Protein AF-A0A935PBA5-F1 (afdb_monomer_lite)

Radius of gyration: 29.81 Å; chains: 1; bounding box: 66×78×79 Å

Structure (mmCIF, N/CA/C/O backbone):
data_AF-A0A935PBA5-F1
#
_entry.id   AF-A0A935PBA5-F1
#
loop_
_atom_site.group_PDB
_atom_site.id
_atom_site.type_symbol
_atom_site.label_atom_id
_atom_site.label_alt_id
_atom_site.label_comp_id
_atom_site.label_asym_id
_atom_site.label_entity_id
_atom_site.label_seq_id
_atom_site.pdbx_PDB_ins_code
_atom_site.Cartn_x
_atom_site.Cartn_y
_atom_site.Cartn_z
_atom_site.occupancy
_atom_site.B_iso_or_equiv
_atom_site.auth_seq_id
_atom_site.auth_comp_id
_atom_site.auth_asym_id
_atom_site.auth_atom_id
_atom_site.pdbx_PDB_model_num
ATOM 1 N N . MET A 1 1 ? -45.461 -45.306 46.582 1.00 33.72 1 MET A N 1
ATOM 2 C CA . MET A 1 1 ? -45.999 -46.366 47.452 1.00 33.72 1 MET A CA 1
ATOM 3 C C . MET A 1 1 ? -46.624 -47.386 46.530 1.00 33.72 1 MET A C 1
ATOM 5 O O . MET A 1 1 ? -47.601 -47.035 45.887 1.00 33.72 1 MET A O 1
ATOM 9 N N . ASP A 1 2 ? -46.101 -48.571 46.264 1.00 37.06 2 ASP A N 1
ATOM 10 C CA . ASP A 1 2 ? -44.925 -49.365 46.662 1.00 37.06 2 ASP A CA 1
ATOM 11 C C . ASP A 1 2 ? -44.756 -50.363 45.478 1.00 37.06 2 ASP A C 1
ATOM 13 O O . ASP A 1 2 ? -45.751 -50.691 44.832 1.00 37.06 2 ASP A O 1
ATOM 17 N N . ASP A 1 3 ? -43.556 -50.617 44.937 1.00 38.69 3 ASP A N 1
ATOM 18 C CA . ASP A 1 3 ? -42.638 -51.718 45.332 1.00 38.69 3 ASP A CA 1
ATOM 19 C C . ASP A 1 3 ? -43.315 -53.106 45.146 1.00 38.69 3 ASP A C 1
ATOM 21 O O . ASP A 1 3 ? -44.429 -53.305 45.606 1.00 38.69 3 ASP A O 1
ATOM 25 N N . ARG A 1 4 ? -42.798 -54.166 44.513 1.00 39.78 4 ARG A N 1
ATOM 26 C CA . ARG A 1 4 ? -41.490 -54.616 44.005 1.00 39.78 4 ARG A CA 1
ATOM 27 C C . ARG A 1 4 ? -41.772 -55.937 43.250 1.00 39.78 4 ARG A C 1
ATOM 29 O O . ARG A 1 4 ? -42.756 -56.603 43.566 1.00 39.78 4 ARG A O 1
ATOM 36 N N . GLY A 1 5 ? -40.914 -56.386 42.328 1.00 32.69 5 GLY A N 1
ATOM 37 C CA . GLY A 1 5 ? -41.106 -57.711 41.710 1.00 32.69 5 GLY A CA 1
ATOM 38 C C . GLY A 1 5 ? -40.073 -58.143 40.671 1.00 32.69 5 GLY A C 1
ATOM 39 O O . GLY A 1 5 ? -40.419 -58.429 39.535 1.00 32.69 5 GLY A O 1
ATOM 40 N N . GLU A 1 6 ? -38.811 -58.144 41.082 1.00 38.09 6 GLU A N 1
ATOM 41 C CA . GLU A 1 6 ? -37.595 -58.658 40.433 1.00 38.09 6 GLU A CA 1
ATOM 42 C C . GLU A 1 6 ? -37.719 -60.034 39.736 1.00 38.09 6 GLU A C 1
ATOM 44 O O . GLU A 1 6 ? -38.347 -60.938 40.278 1.00 38.09 6 GLU A O 1
ATOM 49 N N . MET A 1 7 ? -36.997 -60.243 38.619 1.00 34.22 7 MET A N 1
ATOM 50 C CA . MET A 1 7 ? -36.037 -61.364 38.488 1.00 34.22 7 MET A CA 1
ATOM 51 C C . MET A 1 7 ? -35.220 -61.336 37.178 1.00 34.22 7 MET A C 1
ATOM 53 O O . MET A 1 7 ? -35.701 -61.650 36.093 1.00 34.22 7 MET A O 1
ATOM 57 N N . MET A 1 8 ? -33.939 -60.992 37.342 1.00 31.20 8 MET A N 1
ATOM 58 C CA . MET A 1 8 ? -32.732 -61.652 36.810 1.00 31.20 8 MET A CA 1
ATOM 59 C C . MET A 1 8 ? -32.812 -62.544 35.552 1.00 31.20 8 MET A C 1
ATOM 61 O O . MET A 1 8 ? -33.410 -63.618 35.571 1.00 31.20 8 MET A O 1
ATOM 65 N N . LYS A 1 9 ? -31.966 -62.212 34.560 1.00 34.72 9 LYS A N 1
ATOM 66 C CA . LYS A 1 9 ? -30.986 -63.129 33.918 1.00 34.72 9 LYS A CA 1
ATOM 67 C C . LYS A 1 9 ? -30.007 -62.314 33.055 1.00 34.72 9 LYS A C 1
ATOM 69 O O . LYS A 1 9 ? -30.384 -61.740 32.047 1.00 34.72 9 LYS A O 1
ATOM 74 N N . THR A 1 10 ? -28.821 -62.002 33.571 1.00 37.16 10 THR A N 1
ATOM 75 C CA . THR A 1 10 ? -27.555 -62.743 33.369 1.00 37.16 10 THR A CA 1
ATOM 76 C C . THR A 1 10 ? -26.954 -62.600 31.962 1.00 37.16 10 THR A C 1
ATOM 78 O O . THR A 1 10 ? -27.286 -63.341 31.048 1.00 37.16 10 THR A O 1
ATOM 81 N N . ARG A 1 11 ? -26.020 -61.641 31.873 1.00 42.88 11 ARG A N 1
ATOM 82 C CA . ARG A 1 11 ? -24.711 -61.640 31.182 1.00 42.88 11 ARG A CA 1
ATOM 83 C C . ARG A 1 11 ? -24.498 -62.615 30.015 1.00 42.88 11 ARG A C 1
ATOM 85 O O . ARG A 1 11 ? -24.365 -63.805 30.265 1.00 42.88 11 ARG A O 1
ATOM 92 N N . VAL A 1 12 ? -24.150 -62.065 28.846 1.00 35.69 12 VAL A N 1
ATOM 93 C CA . VAL A 1 12 ? -22.984 -62.514 28.058 1.00 35.69 12 VAL A CA 1
ATOM 94 C C . VAL A 1 12 ? -22.322 -61.297 27.395 1.00 35.69 12 VAL A C 1
ATOM 96 O O . VAL A 1 12 ? -22.878 -60.677 26.495 1.00 35.69 12 VAL A O 1
ATOM 99 N N . LEU A 1 13 ? -21.121 -60.962 27.870 1.00 40.03 13 LEU A N 1
ATOM 100 C CA . LEU A 1 13 ? -20.107 -60.202 27.139 1.00 40.03 13 LEU A CA 1
ATOM 101 C C . LEU A 1 13 ? -19.413 -61.185 26.189 1.00 40.03 13 LEU A C 1
ATOM 103 O O . LEU A 1 13 ? -18.797 -62.133 26.670 1.00 40.03 13 LEU A O 1
ATOM 107 N N . ILE A 1 14 ? -19.461 -60.947 24.879 1.00 43.97 14 ILE A N 1
ATOM 108 C CA . ILE A 1 14 ? -18.467 -61.471 23.934 1.00 43.97 14 ILE A CA 1
ATOM 109 C C . ILE A 1 14 ? -18.021 -60.290 23.081 1.00 43.97 14 ILE A C 1
ATOM 111 O O . ILE A 1 14 ? -18.794 -59.730 22.306 1.00 43.97 14 ILE A O 1
ATOM 115 N N . GLY A 1 15 ? -16.772 -59.884 23.291 1.00 36.03 15 GLY A N 1
ATOM 116 C CA . GLY A 1 15 ? -16.087 -58.942 22.428 1.00 36.03 15 GLY A CA 1
ATOM 117 C C . GLY A 1 15 ? -15.743 -59.589 21.090 1.00 36.03 15 GLY A C 1
ATOM 118 O O . GLY A 1 15 ? -15.343 -60.750 21.038 1.00 36.03 15 GLY A O 1
ATOM 119 N N . ILE A 1 16 ? -15.845 -58.801 20.024 1.00 41.09 16 ILE A N 1
ATOM 120 C CA . ILE A 1 16 ? -15.108 -59.025 18.784 1.00 41.09 16 ILE A CA 1
ATOM 121 C C . ILE A 1 16 ? -14.360 -57.729 18.488 1.00 41.09 16 ILE A C 1
ATOM 123 O O . ILE A 1 16 ? -14.948 -56.681 18.230 1.00 41.09 16 ILE A O 1
ATOM 127 N N . VAL A 1 17 ? -13.041 -57.826 18.610 1.00 36.00 17 VAL A N 1
ATOM 128 C CA . VAL A 1 17 ? -12.048 -56.831 18.214 1.00 36.00 17 VAL A CA 1
ATOM 129 C C . VAL A 1 17 ? -11.609 -57.146 16.784 1.00 36.00 17 VAL A C 1
ATOM 131 O O . VAL A 1 17 ? -11.371 -58.308 16.470 1.00 36.00 17 VAL A O 1
ATOM 134 N N . ALA A 1 18 ? -11.409 -56.076 16.005 1.00 37.75 18 ALA A N 1
ATOM 135 C CA . ALA A 1 18 ? -10.725 -55.994 14.707 1.00 37.75 18 ALA A CA 1
ATOM 136 C C . ALA A 1 18 ? -11.473 -56.615 13.505 1.00 37.75 18 ALA A C 1
ATOM 138 O O . ALA A 1 18 ? -12.098 -57.656 13.608 1.00 37.75 18 ALA A O 1
ATOM 139 N N . ALA A 1 19 ? -11.464 -56.044 12.303 1.00 45.72 19 ALA A N 1
ATOM 140 C CA . ALA A 1 19 ? -10.616 -55.010 11.733 1.00 45.72 19 ALA A CA 1
ATOM 141 C C . ALA A 1 19 ? -11.432 -54.233 10.687 1.00 45.72 19 ALA A C 1
ATOM 143 O O . ALA A 1 19 ? -11.951 -54.839 9.753 1.00 45.72 19 ALA A O 1
ATOM 144 N N . PHE A 1 20 ? -11.513 -52.907 10.801 1.00 36.56 20 PHE A N 1
ATOM 145 C CA . PHE A 1 20 ? -11.802 -52.076 9.634 1.00 36.56 20 PHE A CA 1
ATOM 146 C C . PHE A 1 20 ? -10.519 -51.361 9.252 1.00 36.56 20 PHE A C 1
ATOM 148 O O . PHE A 1 20 ? -9.918 -50.647 10.053 1.00 36.56 20 PHE A O 1
ATOM 155 N N . ALA A 1 21 ? -10.078 -51.700 8.044 1.00 42.34 21 ALA A N 1
ATOM 156 C CA . ALA A 1 21 ? -8.855 -51.278 7.403 1.00 42.34 21 ALA A CA 1
ATOM 157 C C . ALA A 1 21 ? -8.564 -49.798 7.652 1.00 42.34 21 ALA A C 1
ATOM 159 O O . ALA A 1 21 ? -9.435 -48.944 7.487 1.00 42.34 21 ALA A O 1
ATOM 160 N N . ALA A 1 22 ? -7.311 -49.517 8.007 1.00 43.41 22 ALA A N 1
ATOM 161 C CA . ALA A 1 22 ? -6.739 -48.192 7.899 1.00 43.41 22 ALA A CA 1
ATOM 162 C C . ALA A 1 22 ? -6.941 -47.708 6.457 1.00 43.41 22 ALA A C 1
ATOM 164 O O . ALA A 1 22 ? -6.228 -48.117 5.542 1.00 43.41 22 ALA A O 1
ATOM 165 N N . VAL A 1 23 ? -7.960 -46.875 6.256 1.00 45.88 23 VAL A N 1
ATOM 166 C CA . VAL A 1 23 ? -8.084 -46.049 5.062 1.00 45.88 23 VAL A CA 1
ATOM 167 C C . VAL A 1 23 ? -6.871 -45.120 5.121 1.00 45.88 23 VAL A C 1
ATOM 169 O O . VAL A 1 23 ? -6.759 -44.364 6.090 1.00 45.88 23 VAL A O 1
ATOM 172 N N . PRO A 1 24 ? -5.913 -45.203 4.180 1.00 45.50 24 PRO A N 1
ATOM 173 C CA . PRO A 1 24 ? -4.837 -44.228 4.148 1.00 45.50 24 PRO A CA 1
ATOM 174 C C . PRO A 1 24 ? -5.483 -42.842 4.042 1.00 45.50 24 PRO A C 1
ATOM 176 O O . PRO A 1 24 ? -6.492 -42.713 3.339 1.00 45.50 24 PRO A O 1
ATOM 179 N N . PRO A 1 25 ? -4.963 -41.812 4.735 1.00 44.41 25 PRO A N 1
ATOM 180 C CA . PRO A 1 25 ? -5.457 -40.462 4.536 1.00 44.41 25 PRO A CA 1
ATOM 181 C C . PRO A 1 25 ? -5.395 -40.197 3.038 1.00 44.41 25 PRO A C 1
ATOM 183 O O . PRO A 1 25 ? -4.331 -40.313 2.426 1.00 44.41 25 PRO A O 1
ATOM 186 N N . ALA A 1 26 ? -6.560 -39.935 2.444 1.00 40.12 26 ALA A N 1
ATOM 187 C CA . ALA A 1 26 ? -6.636 -39.432 1.094 1.00 40.12 26 ALA A CA 1
ATOM 188 C C . ALA A 1 26 ? -5.760 -38.184 1.090 1.00 40.12 26 ALA A C 1
ATOM 190 O O . ALA A 1 26 ? -6.096 -37.171 1.701 1.00 40.12 26 ALA A O 1
ATOM 191 N N . VAL A 1 27 ? -4.578 -38.313 0.491 1.00 42.69 27 VAL A N 1
ATOM 192 C CA . VAL A 1 27 ? -3.735 -37.181 0.163 1.00 42.69 27 VAL A CA 1
ATOM 193 C C . VAL A 1 27 ? -4.608 -36.370 -0.770 1.00 42.69 27 VAL A C 1
ATOM 195 O O . VAL A 1 27 ? -4.806 -36.753 -1.924 1.00 42.69 27 VAL A O 1
ATOM 198 N N . SER A 1 28 ? -5.223 -35.313 -0.238 1.00 40.84 28 SER A N 1
ATOM 199 C CA . SER A 1 28 ? -5.834 -34.287 -1.063 1.00 40.84 28 SER A CA 1
ATOM 200 C C . SER A 1 28 ? -4.799 -33.972 -2.135 1.00 40.84 28 SER A C 1
ATOM 202 O O . SER A 1 28 ? -3.657 -33.667 -1.767 1.00 40.84 28 SER A O 1
ATOM 204 N N . PRO A 1 29 ? -5.119 -34.112 -3.435 1.00 41.78 29 PRO A N 1
ATOM 205 C CA . PRO A 1 29 ? -4.195 -33.648 -4.447 1.00 41.78 29 PRO A CA 1
ATOM 206 C C . PRO A 1 29 ? -3.892 -32.202 -4.079 1.00 41.78 29 PRO A C 1
ATOM 208 O O . PRO A 1 29 ? -4.819 -31.439 -3.787 1.00 41.78 29 PRO A O 1
ATOM 211 N N . ALA A 1 30 ? -2.601 -31.873 -3.982 1.00 38.50 30 ALA A N 1
ATOM 212 C CA . ALA A 1 30 ? -2.159 -30.499 -3.839 1.00 38.50 30 ALA A CA 1
ATOM 213 C C . ALA A 1 30 ? -3.001 -29.690 -4.820 1.00 38.50 30 ALA A C 1
ATOM 215 O O . ALA A 1 30 ? -2.995 -30.004 -6.013 1.00 38.50 30 ALA A O 1
ATOM 216 N N . ALA A 1 31 ? -3.827 -28.782 -4.292 1.00 35.69 31 ALA A N 1
ATOM 217 C CA . ALA A 1 31 ? -4.722 -27.989 -5.107 1.00 35.69 31 ALA A CA 1
ATOM 218 C C . ALA A 1 31 ? -3.847 -27.358 -6.184 1.00 35.69 31 ALA A C 1
ATOM 220 O O . ALA A 1 31 ? -2.962 -26.559 -5.873 1.00 35.69 31 ALA A O 1
ATOM 221 N N . ALA A 1 32 ? -4.011 -27.822 -7.425 1.00 42.09 32 ALA A N 1
ATOM 222 C CA . ALA A 1 32 ? -3.317 -27.241 -8.549 1.00 42.09 32 ALA A CA 1
ATOM 223 C C . ALA A 1 32 ? -3.671 -25.759 -8.508 1.00 42.09 32 ALA A C 1
ATOM 225 O O . ALA A 1 32 ? -4.856 -25.412 -8.486 1.00 42.09 32 ALA A O 1
ATOM 226 N N . THR A 1 33 ? -2.649 -24.913 -8.393 1.00 45.97 33 THR A N 1
ATOM 227 C CA . THR A 1 33 ? -2.795 -23.462 -8.414 1.00 45.97 33 THR A CA 1
ATOM 228 C C . THR A 1 33 ? -3.754 -23.121 -9.553 1.00 45.97 33 THR A C 1
ATOM 230 O O . THR A 1 33 ? -3.573 -23.678 -10.645 1.00 45.97 33 THR A O 1
ATOM 233 N N . PRO A 1 34 ? -4.809 -22.318 -9.311 1.00 46.69 34 PRO A N 1
ATOM 234 C CA . PRO A 1 34 ? -5.826 -22.046 -10.319 1.00 46.69 34 PRO A CA 1
ATOM 235 C C . PRO A 1 34 ? -5.154 -21.680 -11.647 1.00 46.69 34 PRO A C 1
ATOM 237 O O . PRO A 1 34 ? -4.131 -20.988 -11.629 1.00 46.69 34 PRO A O 1
ATOM 240 N N . PRO A 1 35 ? -5.663 -22.189 -12.785 1.00 54.56 35 PRO A N 1
ATOM 241 C CA . PRO A 1 35 ? -5.004 -22.034 -14.071 1.00 54.56 35 PRO A CA 1
ATOM 242 C C . PRO A 1 35 ? -4.758 -20.552 -14.320 1.00 54.56 35 PRO A C 1
ATOM 244 O O . PRO A 1 35 ? -5.694 -19.753 -14.356 1.00 54.56 35 PRO A O 1
ATOM 247 N N . VAL A 1 36 ? -3.479 -20.198 -14.440 1.00 59.62 36 VAL A N 1
ATOM 248 C CA . VAL A 1 36 ? -3.053 -18.826 -14.689 1.00 59.62 36 VAL A CA 1
ATOM 249 C C . VAL A 1 36 ? -3.757 -18.360 -15.973 1.00 59.62 36 VAL A C 1
ATOM 251 O O . VAL A 1 36 ? -3.576 -19.021 -17.001 1.00 59.62 36 VAL A O 1
ATOM 254 N N . PRO A 1 37 ? -4.583 -17.294 -15.953 1.00 65.19 37 PRO A N 1
ATOM 255 C CA . PRO A 1 37 ? -5.324 -16.863 -17.133 1.00 65.19 37 PRO A CA 1
ATOM 256 C C . PRO A 1 37 ? -4.344 -16.580 -18.271 1.00 65.19 37 PRO A C 1
ATOM 258 O O . PRO A 1 37 ? -3.451 -15.741 -18.142 1.00 65.19 37 PRO A O 1
ATOM 261 N N . VAL A 1 38 ? -4.482 -17.340 -19.362 1.00 74.38 38 VAL A N 1
ATOM 262 C CA . VAL A 1 38 ? -3.633 -17.210 -20.547 1.00 74.38 38 VAL A CA 1
ATOM 263 C C . VAL A 1 38 ? -4.265 -16.195 -21.475 1.00 74.38 38 VAL A C 1
ATOM 265 O O . VAL A 1 38 ? -5.320 -16.451 -22.052 1.00 74.38 38 VAL A O 1
ATOM 268 N N . GLU A 1 39 ? -3.606 -15.056 -21.643 1.00 78.62 39 GLU A N 1
ATOM 269 C CA . GLU A 1 39 ? -4.126 -13.965 -22.455 1.00 78.62 39 GLU A CA 1
ATOM 270 C C . GLU A 1 39 ? -3.047 -13.353 -23.335 1.00 78.62 39 GLU A C 1
ATOM 272 O O . GLU A 1 39 ? -1.867 -13.299 -22.978 1.00 78.62 39 GLU A O 1
ATOM 277 N N . THR A 1 40 ? -3.463 -12.883 -24.511 1.00 86.81 40 THR A N 1
ATOM 278 C CA . THR A 1 40 ? -2.615 -12.059 -25.365 1.00 86.81 40 THR A CA 1
ATOM 279 C C . THR A 1 40 ? -2.633 -10.638 -24.838 1.00 86.81 40 THR A C 1
ATOM 281 O O . THR A 1 40 ? -3.652 -9.949 -24.891 1.00 86.81 40 THR A O 1
ATOM 284 N N . VAL A 1 41 ? -1.481 -10.192 -24.360 1.00 88.31 41 VAL A N 1
ATOM 285 C CA . VAL A 1 41 ? -1.303 -8.858 -23.802 1.00 88.31 41 VAL A CA 1
ATOM 286 C C . VAL A 1 41 ? -0.294 -8.065 -24.599 1.00 88.31 41 VAL A C 1
ATOM 288 O O . VAL A 1 41 ? 0.595 -8.612 -25.250 1.00 88.31 41 VAL A O 1
ATOM 291 N N . THR A 1 42 ? -0.437 -6.751 -24.542 1.00 89.75 42 THR A N 1
ATOM 292 C CA . THR A 1 42 ? 0.567 -5.806 -25.017 1.00 89.75 42 THR A CA 1
ATOM 293 C C . THR A 1 42 ? 1.123 -5.054 -23.823 1.00 89.75 42 THR A C 1
ATOM 295 O O . THR A 1 42 ? 0.364 -4.617 -22.958 1.00 89.75 42 THR A O 1
ATOM 298 N N . GLY A 1 43 ? 2.439 -4.902 -23.768 1.00 88.75 43 GLY A N 1
ATOM 299 C CA . GLY A 1 43 ? 3.095 -4.217 -22.669 1.00 88.75 43 GLY A CA 1
ATOM 300 C C . GLY A 1 43 ? 4.570 -3.962 -22.924 1.00 88.75 43 GLY A C 1
ATOM 301 O O . GLY A 1 43 ? 5.130 -4.372 -23.939 1.00 88.75 43 GLY A O 1
ATOM 302 N N . CYS A 1 44 ? 5.179 -3.247 -21.993 1.00 90.81 44 CYS A N 1
ATOM 303 C CA . CYS A 1 44 ? 6.569 -2.835 -22.054 1.00 90.81 44 CYS A CA 1
ATOM 304 C C . CYS A 1 44 ? 7.448 -3.734 -21.198 1.00 90.81 44 CYS A C 1
ATOM 306 O O . CYS A 1 44 ? 7.151 -3.929 -20.020 1.00 90.81 44 CYS A O 1
ATOM 308 N N . VAL A 1 45 ? 8.544 -4.236 -21.765 1.00 90.38 45 VAL A N 1
ATOM 309 C CA . VAL A 1 45 ? 9.557 -4.961 -20.994 1.00 90.38 45 VAL A CA 1
ATOM 310 C C . VAL A 1 45 ? 10.557 -3.953 -20.442 1.00 90.38 45 VAL A C 1
ATOM 312 O O . VAL A 1 45 ? 11.218 -3.259 -21.215 1.00 90.38 45 VAL A O 1
ATOM 315 N N . LYS A 1 46 ? 10.630 -3.848 -19.115 1.00 86.69 46 LYS A N 1
ATOM 316 C CA . LYS A 1 46 ? 11.602 -3.011 -18.402 1.00 86.69 46 LYS A CA 1
ATOM 317 C C . LYS A 1 46 ? 12.084 -3.731 -17.148 1.00 86.69 46 LYS A C 1
ATOM 319 O O . LYS A 1 46 ? 11.267 -4.294 -16.420 1.00 86.69 46 LYS A O 1
ATOM 324 N N . ASP A 1 47 ? 13.388 -3.733 -16.909 1.00 83.44 47 ASP A N 1
ATOM 325 C CA . ASP A 1 47 ? 14.046 -4.331 -15.743 1.00 83.44 47 ASP A CA 1
ATOM 326 C C . ASP A 1 47 ? 13.654 -5.804 -15.517 1.00 83.44 47 ASP A C 1
ATOM 328 O O . ASP A 1 47 ? 13.429 -6.262 -14.394 1.00 83.44 47 ASP A O 1
ATOM 332 N N . GLY A 1 48 ? 13.497 -6.565 -16.607 1.00 82.75 48 GLY A N 1
ATOM 333 C CA . GLY A 1 48 ? 13.041 -7.960 -16.551 1.00 82.75 48 GLY A CA 1
ATOM 334 C C . GLY A 1 48 ? 11.581 -8.153 -16.110 1.00 82.75 48 GLY A C 1
ATOM 335 O O . GLY A 1 48 ? 11.170 -9.264 -15.754 1.00 82.75 48 GLY A O 1
ATOM 336 N N . ARG A 1 49 ? 10.778 -7.087 -16.131 1.00 89.81 49 ARG A N 1
ATOM 337 C CA . ARG A 1 49 ? 9.352 -7.084 -15.790 1.00 89.81 49 ARG A CA 1
ATOM 338 C C . ARG A 1 49 ? 8.517 -6.657 -16.987 1.00 89.81 49 ARG A C 1
ATOM 340 O O . ARG A 1 49 ? 8.959 -5.904 -17.848 1.00 89.81 49 ARG A O 1
ATOM 347 N N . MET A 1 50 ? 7.282 -7.134 -17.016 1.00 88.94 50 MET A N 1
ATOM 348 C CA . MET A 1 50 ? 6.283 -6.785 -18.013 1.00 88.94 50 MET A CA 1
ATOM 349 C C . MET A 1 50 ? 5.311 -5.756 -17.428 1.00 88.94 50 MET A C 1
ATOM 351 O O . MET A 1 50 ? 4.600 -6.035 -16.462 1.00 88.94 50 MET A O 1
ATOM 355 N N . HIS A 1 51 ? 5.275 -4.568 -18.026 1.00 89.12 51 HIS A N 1
ATOM 356 C CA . HIS A 1 51 ? 4.327 -3.494 -17.730 1.00 89.12 51 HIS A CA 1
ATOM 357 C C . HIS A 1 51 ? 3.154 -3.585 -18.707 1.00 89.12 51 HIS A C 1
ATOM 359 O O . HIS A 1 51 ? 3.283 -3.192 -19.869 1.00 89.12 51 HIS A O 1
ATOM 365 N N . LEU A 1 52 ? 2.028 -4.142 -18.265 1.00 87.44 52 LEU A N 1
ATOM 366 C CA . LEU A 1 52 ? 0.869 -4.375 -19.125 1.00 87.44 52 LEU A CA 1
ATOM 367 C C . LEU A 1 52 ? 0.182 -3.055 -19.500 1.00 87.44 52 LEU A C 1
ATOM 369 O O . LEU A 1 52 ? 0.000 -2.175 -18.670 1.00 87.44 52 LEU A O 1
ATOM 373 N N . GLN A 1 53 ? -0.188 -2.918 -20.771 1.00 84.75 53 GLN A N 1
ATOM 374 C CA . GLN A 1 53 ? -0.863 -1.736 -21.325 1.00 84.75 53 GLN A CA 1
ATOM 375 C C . GLN A 1 53 ? -2.210 -2.099 -21.949 1.00 84.75 53 GLN A C 1
ATOM 377 O O . GLN A 1 53 ? -3.159 -1.325 -21.874 1.00 84.75 53 GLN A O 1
ATOM 382 N N . ALA A 1 54 ? -2.298 -3.279 -22.564 1.00 82.81 54 ALA A N 1
ATOM 383 C CA . ALA A 1 54 ? -3.542 -3.814 -23.090 1.00 82.81 54 ALA A CA 1
ATOM 384 C C . ALA A 1 54 ? -3.641 -5.318 -22.792 1.00 82.81 54 ALA A C 1
ATOM 386 O O . ALA A 1 54 ? -2.628 -6.014 -22.908 1.00 82.81 54 ALA A O 1
ATOM 387 N N . PRO A 1 55 ? -4.836 -5.840 -22.472 1.00 80.31 55 PRO A N 1
ATOM 388 C CA . PRO A 1 55 ? -6.110 -5.122 -22.341 1.00 80.31 55 PRO A CA 1
ATOM 389 C C . PRO A 1 55 ? -6.145 -4.147 -21.145 1.00 80.31 55 PRO A C 1
ATOM 391 O O . PRO A 1 55 ? -5.438 -4.344 -20.160 1.00 80.31 55 PRO A O 1
ATOM 394 N N . GLU A 1 56 ? -6.971 -3.094 -21.235 1.00 75.44 56 GLU A N 1
ATOM 395 C CA . GLU A 1 56 ? -6.986 -1.957 -20.287 1.00 75.44 56 GLU A CA 1
ATOM 396 C C . GLU A 1 56 ? -7.201 -2.357 -18.823 1.00 75.44 56 GLU A C 1
ATOM 398 O O . GLU A 1 56 ? -6.707 -1.681 -17.923 1.00 75.44 56 GLU A O 1
ATOM 403 N N . ARG A 1 57 ? -7.877 -3.484 -18.565 1.00 76.12 57 ARG A N 1
ATOM 404 C CA . ARG A 1 57 ? -8.046 -4.017 -17.204 1.00 76.12 57 ARG A CA 1
ATOM 405 C C . ARG A 1 57 ? -6.721 -4.256 -16.480 1.00 76.12 57 ARG A C 1
ATOM 407 O O . ARG A 1 57 ? -6.693 -4.174 -15.263 1.00 76.12 57 ARG A O 1
ATOM 414 N N . PHE A 1 58 ? -5.639 -4.510 -17.220 1.00 76.56 58 PHE A N 1
ATOM 415 C CA . PHE A 1 58 ? -4.309 -4.691 -16.649 1.00 76.56 58 PHE A CA 1
ATOM 416 C C . PHE A 1 58 ? -3.439 -3.433 -16.711 1.00 76.56 58 PHE A C 1
ATOM 418 O O . PHE A 1 58 ? -2.324 -3.444 -16.205 1.00 76.56 58 PHE A O 1
ATOM 425 N N . ALA A 1 59 ? -3.924 -2.337 -17.302 1.00 65.44 59 ALA A N 1
ATOM 426 C CA . ALA A 1 59 ? -3.142 -1.108 -17.449 1.00 65.44 59 ALA A CA 1
ATOM 427 C C . ALA A 1 59 ? -2.824 -0.428 -16.105 1.00 65.44 59 ALA A C 1
ATOM 429 O O . ALA A 1 59 ? -1.917 0.397 -16.029 1.00 65.44 59 ALA A O 1
ATOM 430 N N . ARG A 1 60 ? -3.578 -0.759 -15.048 1.00 64.75 60 ARG A N 1
ATOM 431 C CA . ARG A 1 60 ? -3.356 -0.281 -13.672 1.00 64.75 60 ARG A CA 1
ATOM 432 C C . ARG A 1 60 ? -2.657 -1.309 -12.783 1.00 64.75 60 ARG A C 1
ATOM 434 O O . ARG A 1 60 ? -2.411 -1.020 -11.616 1.00 64.75 60 ARG A O 1
ATOM 441 N N . GLU A 1 61 ? -2.366 -2.492 -13.314 1.00 70.50 61 GLU A N 1
ATOM 442 C CA . GLU A 1 61 ? -1.724 -3.554 -12.551 1.00 70.50 61 GLU A CA 1
ATOM 443 C C . GLU A 1 61 ? -0.236 -3.279 -12.373 1.00 70.50 61 GLU A C 1
ATOM 445 O O . GLU A 1 61 ? 0.428 -2.669 -13.216 1.00 70.50 61 GLU A O 1
ATOM 450 N N . ARG A 1 62 ? 0.304 -3.769 -11.257 1.00 78.56 62 ARG A N 1
ATOM 451 C CA . ARG A 1 62 ? 1.743 -3.719 -10.987 1.00 78.56 62 ARG A CA 1
ATOM 452 C C . ARG A 1 62 ? 2.531 -4.446 -12.079 1.00 78.56 62 ARG A C 1
ATOM 454 O O . ARG A 1 62 ? 2.074 -5.445 -12.634 1.00 78.56 62 ARG A O 1
ATOM 461 N N . SER A 1 63 ? 3.764 -4.005 -12.323 1.00 85.44 63 SER A N 1
ATOM 462 C CA . SER A 1 63 ? 4.665 -4.682 -13.257 1.00 85.44 63 SER A CA 1
ATOM 463 C C . SER A 1 63 ? 4.932 -6.116 -12.823 1.00 85.44 63 SER A C 1
ATOM 465 O O . SER A 1 63 ? 5.399 -6.380 -11.707 1.00 85.44 63 SER A O 1
ATOM 467 N N . LEU A 1 64 ? 4.686 -7.045 -13.735 1.00 86.19 64 LEU A N 1
ATOM 468 C CA . LEU A 1 64 ? 4.751 -8.469 -13.460 1.00 86.19 64 LEU A CA 1
ATOM 469 C C . LEU A 1 64 ? 6.152 -8.998 -13.751 1.00 86.19 64 LEU A C 1
ATOM 471 O O . LEU A 1 64 ? 6.722 -8.720 -14.803 1.00 86.19 64 LEU A O 1
ATOM 475 N N . LYS A 1 65 ? 6.722 -9.780 -12.836 1.00 89.62 65 LYS A N 1
ATOM 476 C CA . LYS A 1 65 ? 8.006 -10.448 -13.062 1.00 89.62 65 LYS A CA 1
ATOM 477 C C . LYS A 1 65 ? 7.859 -11.453 -14.200 1.00 89.62 65 LYS A C 1
ATOM 479 O O . LYS A 1 65 ? 7.005 -12.334 -14.127 1.00 89.62 65 LYS A O 1
ATOM 484 N N . ILE A 1 66 ? 8.685 -11.349 -15.235 1.00 88.00 66 ILE A N 1
ATOM 485 C CA . ILE A 1 66 ? 8.633 -12.310 -16.337 1.00 88.00 66 ILE A CA 1
ATOM 486 C C . ILE A 1 66 ? 9.284 -13.612 -15.867 1.00 88.00 66 ILE A C 1
ATOM 488 O O . ILE A 1 66 ? 10.451 -13.629 -15.479 1.00 88.00 66 ILE A O 1
ATOM 492 N N . ASN A 1 67 ? 8.523 -14.701 -15.909 1.00 88.62 67 ASN A N 1
ATOM 493 C CA . ASN A 1 67 ? 8.974 -16.045 -15.569 1.00 88.62 67 ASN A CA 1
ATOM 494 C C . ASN A 1 67 ? 8.882 -16.917 -16.831 1.00 88.62 67 ASN A C 1
ATOM 496 O O . ASN A 1 67 ? 7.797 -17.411 -17.150 1.00 88.62 67 ASN A O 1
ATOM 500 N N . PRO A 1 68 ? 9.983 -17.095 -17.582 1.00 84.19 68 PRO A N 1
ATOM 501 C CA . PRO A 1 68 ? 9.988 -17.923 -18.780 1.00 84.19 68 PRO A CA 1
ATOM 502 C C . PRO A 1 68 ? 9.743 -19.391 -18.431 1.00 84.19 68 PRO A C 1
ATOM 504 O O . PRO A 1 68 ? 10.186 -19.879 -17.391 1.00 84.19 68 PRO A O 1
ATOM 507 N N . CYS A 1 69 ? 9.088 -20.118 -19.331 1.00 81.25 69 CYS A N 1
ATOM 508 C CA . CYS A 1 69 ? 9.042 -21.572 -19.245 1.00 81.25 69 CYS A CA 1
ATOM 509 C C . CYS A 1 69 ? 10.414 -22.143 -19.627 1.00 81.25 69 CYS A C 1
ATOM 511 O O . CYS A 1 69 ? 11.035 -21.677 -20.578 1.00 81.25 69 CYS A O 1
ATOM 513 N N . THR A 1 70 ? 10.852 -23.215 -18.969 1.00 74.75 70 THR A N 1
ATOM 514 C CA . THR A 1 70 ? 12.096 -23.932 -19.313 1.00 74.75 70 THR A CA 1
ATOM 515 C C . THR A 1 70 ? 12.148 -24.385 -20.775 1.00 74.75 70 THR A C 1
ATOM 517 O O . THR A 1 70 ? 13.216 -24.384 -21.376 1.00 74.75 70 THR A O 1
ATOM 520 N N . ASN A 1 71 ? 10.993 -24.708 -21.366 1.00 73.25 71 ASN A N 1
ATOM 521 C CA . ASN A 1 71 ? 10.883 -25.165 -22.755 1.00 73.25 71 ASN A CA 1
ATOM 522 C C . ASN A 1 71 ? 10.681 -24.028 -23.778 1.00 73.25 71 ASN A C 1
ATOM 524 O O . ASN A 1 71 ? 10.708 -24.286 -24.978 1.00 73.25 71 ASN A O 1
ATOM 528 N N . ILE A 1 72 ? 10.446 -22.787 -23.330 1.00 66.38 72 ILE A N 1
ATOM 529 C CA . ILE A 1 72 ? 10.236 -21.613 -24.193 1.00 66.38 72 ILE A CA 1
ATOM 530 C C . ILE A 1 72 ? 11.140 -20.491 -23.666 1.00 66.38 72 ILE A C 1
ATOM 532 O O . ILE A 1 72 ? 10.716 -19.706 -22.811 1.00 66.38 72 ILE A O 1
ATOM 536 N N . 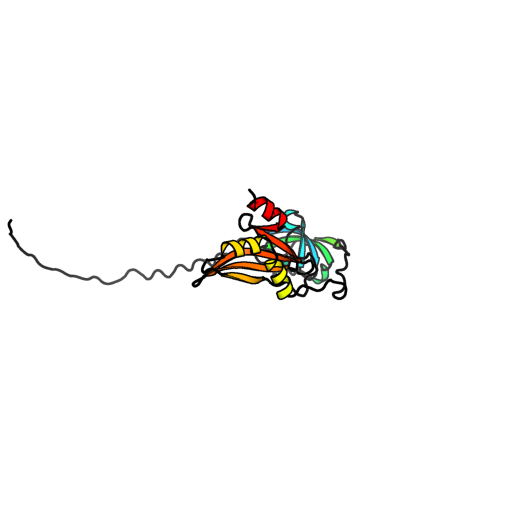PRO A 1 73 ? 12.403 -20.428 -24.120 1.00 66.88 73 PRO A N 1
ATOM 537 C CA . PRO A 1 73 ? 13.344 -19.439 -23.627 1.00 66.88 73 PRO A CA 1
ATOM 538 C C . PRO A 1 73 ? 12.900 -18.039 -24.057 1.00 66.88 73 PRO A C 1
ATOM 540 O O . PRO A 1 73 ? 12.740 -17.751 -25.242 1.00 66.88 73 PRO A O 1
ATOM 543 N N . PHE A 1 74 ? 12.720 -17.157 -23.078 1.00 79.19 74 PHE A N 1
ATOM 544 C CA . PHE A 1 74 ? 12.466 -15.743 -23.312 1.00 79.19 74 PHE A CA 1
ATOM 545 C C . PHE A 1 74 ? 13.771 -14.969 -23.117 1.00 79.19 74 PHE A C 1
ATOM 547 O O . PHE A 1 74 ? 14.315 -14.922 -22.012 1.00 79.19 74 PHE A O 1
ATOM 554 N N . ASP A 1 75 ? 14.289 -14.381 -24.194 1.00 81.81 75 ASP A N 1
ATOM 555 C CA . ASP A 1 75 ? 15.514 -13.582 -24.146 1.00 81.81 75 ASP A CA 1
ATOM 556 C C . ASP A 1 75 ? 15.217 -12.157 -23.672 1.00 81.81 75 ASP A C 1
ATOM 558 O O . ASP A 1 75 ? 14.900 -11.264 -24.458 1.00 81.81 75 ASP A O 1
ATOM 562 N N . PHE A 1 76 ? 15.354 -11.945 -22.367 1.00 77.12 76 PHE A N 1
ATOM 563 C CA . PHE A 1 76 ? 15.187 -10.644 -21.726 1.00 77.12 76 PHE A CA 1
ATOM 564 C C . PHE A 1 76 ? 15.979 -9.528 -22.406 1.00 77.12 76 PHE A C 1
ATOM 566 O O . PHE A 1 76 ? 15.449 -8.440 -22.605 1.00 77.12 76 PHE A O 1
ATOM 573 N N . ARG A 1 77 ? 17.225 -9.796 -22.816 1.00 78.00 77 ARG A N 1
ATOM 574 C CA . ARG A 1 77 ? 18.112 -8.760 -23.366 1.00 78.00 77 ARG A CA 1
ATOM 575 C C . ARG A 1 77 ? 17.620 -8.241 -24.709 1.00 78.00 77 ARG A C 1
ATOM 577 O O . ARG A 1 77 ? 17.838 -7.080 -25.033 1.00 78.00 77 ARG A O 1
ATOM 584 N N . ARG A 1 78 ? 16.954 -9.095 -25.486 1.00 81.25 78 ARG A N 1
ATOM 585 C CA . ARG A 1 78 ? 16.399 -8.740 -26.795 1.00 81.25 78 ARG A CA 1
ATOM 586 C C . ARG A 1 78 ? 15.153 -7.863 -26.691 1.00 81.25 78 ARG A C 1
ATOM 588 O O . ARG A 1 78 ? 14.895 -7.069 -27.595 1.00 81.25 78 ARG A O 1
ATOM 595 N N . PHE A 1 79 ? 14.366 -8.052 -25.638 1.00 87.19 79 PHE A N 1
ATOM 596 C CA . PHE A 1 79 ? 13.080 -7.379 -25.475 1.00 87.19 79 PHE A CA 1
ATOM 597 C C . PHE A 1 79 ? 13.135 -6.199 -24.507 1.00 87.19 79 PHE A C 1
ATOM 599 O O . PHE A 1 79 ? 12.199 -5.412 -24.495 1.00 87.19 79 PHE A O 1
ATOM 606 N N . GLU A 1 80 ? 14.214 -6.041 -23.743 1.00 87.00 80 GLU A N 1
ATOM 607 C CA . GLU A 1 80 ? 14.419 -4.909 -22.841 1.00 87.00 80 GLU A CA 1
ATOM 608 C C . GLU A 1 80 ? 14.210 -3.563 -23.560 1.00 87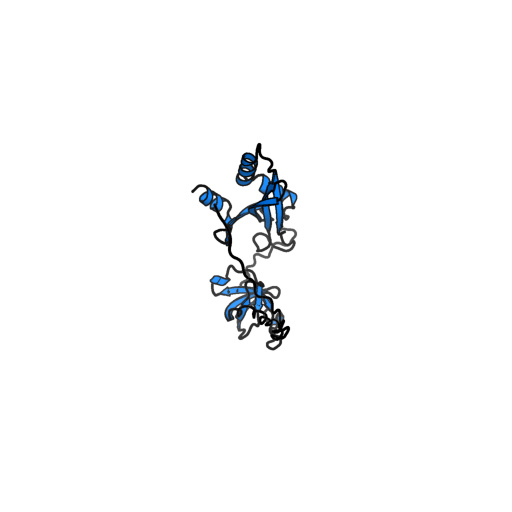.00 80 GLU A C 1
ATOM 610 O O . GLU A 1 80 ? 14.750 -3.315 -24.642 1.00 87.00 80 GLU A O 1
ATOM 615 N N . GLY A 1 81 ? 13.369 -2.702 -22.982 1.00 85.44 81 GLY A N 1
ATOM 616 C CA . GLY A 1 81 ? 12.988 -1.416 -23.567 1.00 85.44 81 GLY A CA 1
ATOM 617 C C . GLY A 1 81 ? 12.063 -1.507 -24.787 1.00 85.44 81 GLY A C 1
ATOM 618 O O . GLY A 1 81 ? 11.753 -0.476 -25.388 1.00 85.44 81 GLY A O 1
ATOM 619 N N . LYS A 1 82 ? 11.596 -2.701 -25.171 1.00 90.31 82 LYS A N 1
ATOM 620 C CA . LYS A 1 82 ? 10.663 -2.904 -26.287 1.00 90.31 82 LYS A CA 1
ATOM 621 C C . LYS A 1 82 ? 9.232 -3.055 -25.795 1.00 90.31 82 LYS A C 1
ATOM 623 O O . LYS A 1 82 ? 8.950 -3.707 -24.787 1.00 90.31 82 LYS A O 1
ATOM 628 N N . GLN A 1 83 ? 8.311 -2.487 -26.565 1.00 92.56 83 GLN A N 1
ATOM 629 C CA . GLN A 1 83 ? 6.901 -2.808 -26.446 1.00 92.56 83 GLN A CA 1
ATOM 630 C C . GLN A 1 83 ? 6.657 -4.115 -27.196 1.00 92.56 83 GLN A C 1
ATOM 632 O O . GLN A 1 83 ? 6.932 -4.219 -28.396 1.00 92.56 83 GLN A O 1
ATOM 637 N N . ILE A 1 84 ? 6.141 -5.116 -26.493 1.00 92.38 84 ILE A N 1
ATOM 638 C CA . ILE A 1 84 ? 5.868 -6.433 -27.059 1.00 92.38 84 ILE A CA 1
ATOM 639 C C . ILE A 1 84 ? 4.390 -6.779 -26.929 1.00 92.38 84 ILE A C 1
ATOM 641 O O . ILE A 1 84 ? 3.718 -6.393 -25.970 1.00 92.38 84 ILE A O 1
ATOM 645 N N . ARG A 1 85 ? 3.895 -7.556 -27.887 1.00 92.75 85 ARG A N 1
ATOM 646 C CA . ARG A 1 85 ? 2.678 -8.348 -27.748 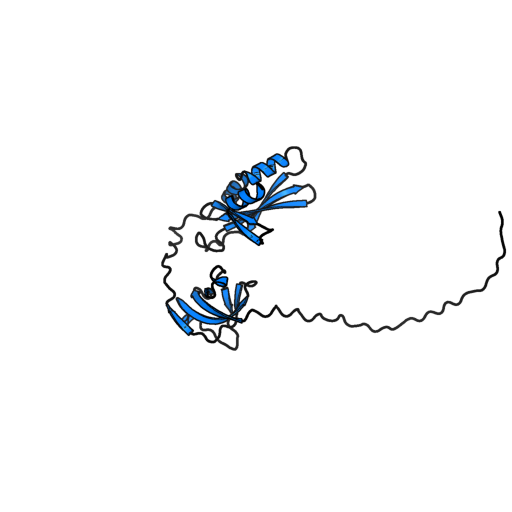1.00 92.75 85 ARG A CA 1
ATOM 647 C C . ARG A 1 85 ? 3.081 -9.790 -27.504 1.00 92.75 85 ARG A C 1
ATOM 649 O O . ARG A 1 85 ? 3.888 -10.315 -28.260 1.00 92.75 85 ARG A O 1
ATOM 656 N N . ALA A 1 86 ? 2.540 -10.419 -26.473 1.00 91.19 86 ALA A N 1
ATOM 657 C CA . ALA A 1 86 ? 2.838 -11.806 -26.149 1.00 91.19 86 ALA A CA 1
ATOM 658 C C . ALA A 1 86 ? 1.616 -12.478 -25.530 1.00 91.19 86 ALA A C 1
ATOM 660 O O . ALA A 1 86 ? 0.830 -11.839 -24.830 1.00 91.19 86 ALA A O 1
ATOM 661 N N . THR A 1 87 ? 1.471 -13.773 -25.777 1.00 90.50 87 THR A N 1
ATOM 662 C CA . THR A 1 87 ? 0.491 -14.609 -25.085 1.00 90.50 87 THR A CA 1
ATOM 663 C C . THR A 1 87 ? 1.181 -15.251 -23.895 1.00 90.50 87 THR A C 1
ATOM 665 O O . THR A 1 87 ? 2.215 -15.890 -24.068 1.00 90.50 87 THR A O 1
ATOM 668 N N . ALA A 1 88 ? 0.649 -15.083 -22.689 1.00 88.12 88 ALA A N 1
ATOM 669 C CA . ALA A 1 88 ? 1.248 -15.667 -21.491 1.00 88.12 88 ALA A CA 1
ATOM 670 C C . ALA A 1 88 ? 0.205 -15.868 -20.392 1.00 88.12 88 ALA A C 1
ATOM 672 O O . ALA A 1 88 ? -0.891 -15.313 -20.463 1.00 88.12 88 ALA A O 1
ATOM 673 N N . GLY A 1 89 ? 0.571 -16.633 -19.368 1.00 87.44 89 GLY A N 1
ATOM 674 C CA . GLY A 1 89 ? -0.169 -16.665 -18.116 1.00 87.44 89 GLY A CA 1
ATOM 675 C C . GLY A 1 89 ? 0.046 -15.372 -17.325 1.00 87.44 89 GLY A C 1
ATOM 676 O O . GLY A 1 89 ? 1.184 -14.956 -17.110 1.00 87.44 89 GLY A O 1
ATOM 677 N N . ILE A 1 90 ? -1.034 -14.752 -16.864 1.00 85.44 90 ILE A N 1
ATOM 678 C CA . ILE A 1 90 ? -1.003 -13.601 -15.961 1.00 85.44 90 ILE A CA 1
ATOM 679 C C . ILE A 1 90 ? -1.342 -14.051 -14.539 1.00 85.44 90 ILE A C 1
ATOM 681 O O . ILE A 1 90 ? -2.497 -14.311 -14.215 1.00 85.44 90 ILE A O 1
ATOM 685 N N . ASP A 1 91 ? -0.339 -14.131 -13.672 1.00 83.12 91 ASP A N 1
ATOM 686 C CA . ASP A 1 91 ? -0.519 -14.451 -12.259 1.00 83.12 91 ASP A CA 1
ATOM 687 C C . ASP A 1 91 ? -0.474 -13.159 -11.442 1.00 83.12 91 ASP A C 1
ATOM 689 O O . ASP A 1 91 ? 0.588 -12.699 -11.018 1.00 83.12 91 ASP A O 1
ATOM 693 N N . LEU A 1 92 ? -1.636 -12.533 -11.252 1.00 79.31 92 LEU A N 1
ATOM 694 C CA . LEU A 1 92 ? -1.729 -11.290 -10.483 1.00 79.31 92 LEU A CA 1
ATOM 695 C C . LEU A 1 92 ? -1.399 -11.508 -9.001 1.00 79.31 92 LEU A C 1
ATOM 697 O O . LEU A 1 92 ? -0.782 -10.633 -8.391 1.00 79.31 92 LEU A O 1
ATOM 701 N N . TYR A 1 93 ? -1.727 -12.681 -8.447 1.00 75.44 93 TYR A N 1
ATOM 702 C CA . TYR A 1 93 ? -1.489 -13.025 -7.044 1.00 75.44 93 TYR A CA 1
ATOM 703 C C . TYR A 1 93 ? 0.013 -13.053 -6.731 1.00 75.44 93 TYR A C 1
ATOM 705 O O . TYR A 1 93 ? 0.483 -12.322 -5.856 1.00 75.44 93 TYR A O 1
ATOM 713 N N . ASN A 1 94 ? 0.793 -13.787 -7.529 1.00 77.81 94 ASN A N 1
ATOM 714 C CA . ASN A 1 94 ? 2.252 -13.851 -7.387 1.00 77.81 94 ASN A CA 1
ATOM 715 C C . ASN A 1 94 ? 2.990 -12.726 -8.135 1.00 77.81 94 ASN A C 1
ATOM 717 O O . ASN A 1 94 ? 4.213 -12.615 -8.045 1.00 77.81 94 ASN A O 1
ATOM 721 N N . GLY A 1 95 ? 2.264 -11.886 -8.877 1.00 81.38 95 GLY A N 1
ATOM 722 C CA . GLY A 1 95 ? 2.826 -10.772 -9.636 1.00 81.38 95 GLY A CA 1
ATOM 723 C C . GLY A 1 95 ? 3.744 -11.233 -10.768 1.00 81.38 95 GLY A C 1
ATOM 724 O O . GLY A 1 95 ? 4.816 -10.654 -10.950 1.00 81.38 95 GLY A O 1
ATOM 725 N N . ALA A 1 96 ? 3.357 -12.279 -11.504 1.00 87.38 96 ALA A N 1
ATOM 726 C CA . ALA A 1 96 ? 4.186 -12.919 -12.520 1.00 87.38 96 ALA A CA 1
ATOM 727 C C . ALA A 1 96 ? 3.536 -12.955 -13.914 1.00 87.38 96 ALA A C 1
ATOM 729 O O . ALA A 1 96 ? 2.339 -13.180 -14.074 1.00 87.38 96 ALA A O 1
ATOM 730 N N . PHE A 1 97 ? 4.371 -12.760 -14.934 1.00 88.12 97 PHE A N 1
ATOM 731 C CA . PHE A 1 97 ? 4.061 -12.928 -16.349 1.00 88.12 97 PHE A CA 1
ATOM 732 C C . PHE A 1 97 ? 4.721 -14.222 -16.826 1.00 88.12 97 PHE A C 1
ATOM 734 O O . PHE A 1 97 ? 5.933 -14.284 -17.050 1.00 88.12 97 PHE A O 1
ATOM 741 N N . VAL A 1 98 ? 3.932 -15.288 -16.869 1.00 89.75 98 VAL A N 1
ATOM 742 C CA . VAL A 1 98 ? 4.405 -16.671 -16.877 1.00 89.75 98 VAL A CA 1
ATOM 743 C C . VAL A 1 98 ? 4.366 -17.246 -18.285 1.00 89.75 98 VAL A C 1
ATOM 745 O O . VAL A 1 98 ? 3.331 -17.241 -18.947 1.00 89.75 98 VAL A O 1
ATOM 748 N N . CYS A 1 99 ? 5.491 -17.806 -18.714 1.00 87.06 99 CYS A N 1
ATOM 749 C CA . CYS A 1 99 ? 5.661 -18.503 -19.985 1.00 87.06 99 CYS A CA 1
ATOM 750 C C . CYS A 1 99 ? 5.211 -17.694 -21.214 1.00 87.06 99 CYS A C 1
ATOM 752 O O . CYS A 1 99 ? 4.290 -18.111 -21.921 1.00 87.06 99 CYS A O 1
ATOM 754 N N . PRO A 1 100 ? 5.864 -16.551 -21.500 1.00 87.88 100 PRO A N 1
ATOM 755 C CA . PRO A 1 100 ? 5.541 -15.760 -22.678 1.00 87.88 100 PRO A CA 1
ATOM 756 C C . PRO A 1 100 ? 5.823 -16.541 -23.960 1.00 87.88 100 PRO A C 1
ATOM 758 O O . PRO A 1 100 ? 6.906 -17.101 -24.134 1.00 87.88 100 PRO A O 1
ATOM 761 N N . ARG A 1 101 ? 4.864 -16.525 -24.880 1.00 87.12 101 ARG A N 1
ATOM 762 C CA . ARG A 1 101 ? 4.964 -17.100 -26.225 1.00 87.12 101 ARG A CA 1
ATOM 763 C C . ARG A 1 101 ? 4.390 -16.139 -27.262 1.00 87.12 101 ARG A C 1
ATOM 765 O O . ARG A 1 101 ? 3.783 -15.126 -26.912 1.00 87.12 101 ARG A O 1
ATOM 772 N N . ASP A 1 102 ? 4.601 -16.462 -28.535 1.00 88.00 102 ASP A N 1
ATOM 773 C CA . ASP A 1 102 ? 4.103 -15.682 -29.678 1.00 88.00 102 ASP A CA 1
ATOM 774 C C . ASP A 1 102 ? 4.520 -14.203 -29.601 1.00 88.00 102 ASP A C 1
ATOM 776 O O . ASP A 1 102 ? 3.741 -13.293 -29.883 1.00 88.00 102 ASP A O 1
ATOM 780 N N . VAL A 1 103 ? 5.752 -13.967 -29.138 1.00 88.31 103 VAL A N 1
ATOM 781 C CA . VAL A 1 103 ? 6.255 -12.631 -28.814 1.00 88.31 103 VAL A CA 1
ATOM 782 C C . VAL A 1 103 ? 6.522 -11.851 -30.098 1.00 88.31 103 VAL A C 1
ATOM 784 O O . VAL A 1 103 ? 7.401 -12.205 -30.884 1.00 88.31 103 VAL A O 1
ATOM 787 N N . VAL A 1 104 ? 5.799 -10.750 -30.279 1.00 90.38 104 VAL A N 1
ATOM 788 C CA . VAL A 1 104 ? 5.963 -9.810 -31.389 1.00 90.38 104 VAL A CA 1
ATOM 789 C C . VAL A 1 104 ? 6.428 -8.470 -30.838 1.00 90.38 104 VAL A C 1
ATOM 791 O O . VAL A 1 104 ? 5.775 -7.889 -29.974 1.00 90.38 104 VAL A O 1
ATOM 794 N N . ILE A 1 105 ? 7.540 -7.957 -31.359 1.00 90.75 105 ILE A N 1
ATOM 795 C CA . ILE A 1 105 ? 8.001 -6.599 -31.059 1.00 90.75 105 ILE A CA 1
ATOM 796 C C . ILE A 1 105 ? 7.131 -5.628 -31.857 1.00 90.75 105 ILE A C 1
ATOM 798 O O . ILE A 1 105 ? 7.113 -5.681 -33.084 1.00 90.75 105 ILE A O 1
ATOM 802 N N . LEU A 1 106 ? 6.408 -4.757 -31.158 1.00 87.75 106 LEU A N 1
ATOM 803 C CA . LEU A 1 106 ? 5.565 -3.731 -31.775 1.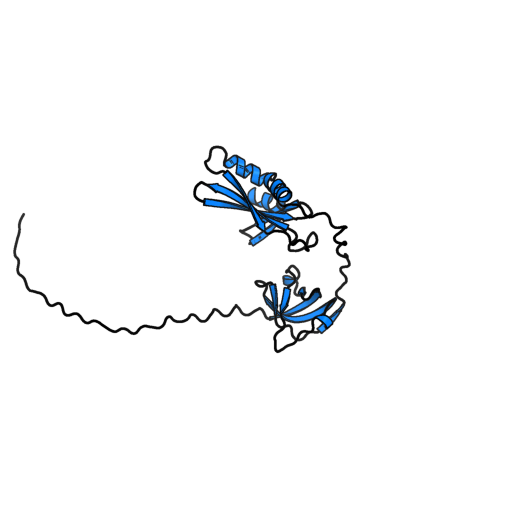00 87.75 106 LEU A CA 1
ATOM 804 C C . LEU A 1 106 ? 6.326 -2.422 -32.013 1.00 87.75 106 LEU A C 1
ATOM 806 O O . LEU A 1 106 ? 5.939 -1.633 -32.869 1.00 87.75 106 LEU A O 1
ATOM 810 N N . GLY A 1 107 ? 7.408 -2.203 -31.270 1.00 88.06 107 GLY A N 1
ATOM 811 C CA . GLY A 1 107 ? 8.251 -1.022 -31.377 1.00 88.06 107 GLY A CA 1
ATOM 812 C C . GLY A 1 107 ? 9.078 -0.816 -30.117 1.00 88.06 107 GLY A C 1
ATOM 813 O O . GLY A 1 107 ? 9.157 -1.688 -29.245 1.00 88.06 107 GLY A O 1
ATOM 814 N N . ASP A 1 108 ? 9.688 0.356 -30.015 1.00 88.62 108 ASP A N 1
ATOM 815 C CA . ASP A 1 108 ? 10.274 0.802 -28.759 1.00 88.62 108 ASP A CA 1
ATOM 816 C C . ASP A 1 108 ? 9.164 1.113 -27.761 1.00 88.62 108 ASP A C 1
ATOM 818 O O . ASP A 1 108 ? 8.088 1.599 -28.127 1.00 88.62 108 ASP A O 1
ATOM 822 N N . CYS A 1 109 ? 9.416 0.829 -26.484 1.00 85.25 109 CYS A N 1
ATOM 823 C CA . CYS A 1 109 ? 8.573 1.375 -25.439 1.00 85.25 109 CYS A CA 1
ATOM 824 C C . CYS A 1 109 ? 8.493 2.876 -25.637 1.00 85.25 109 CYS A C 1
ATOM 826 O O . CYS A 1 109 ? 9.527 3.539 -25.743 1.00 85.25 109 CYS A O 1
ATOM 828 N N . LYS A 1 110 ? 7.266 3.412 -25.666 1.00 78.12 110 LYS A N 1
ATOM 829 C CA . LYS A 1 110 ? 7.096 4.855 -25.582 1.00 78.12 110 LYS A CA 1
ATOM 830 C C . LYS A 1 110 ? 7.909 5.314 -24.389 1.00 78.12 110 LYS A C 1
ATOM 832 O O . LYS A 1 110 ? 7.778 4.789 -23.277 1.00 78.12 110 LYS A O 1
ATOM 837 N N . SER A 1 111 ? 8.832 6.214 -24.680 1.00 52.41 111 SER A N 1
ATOM 838 C CA . SER A 1 111 ? 9.632 6.841 -23.668 1.00 52.41 111 SER A CA 1
ATOM 839 C C . SER A 1 111 ? 8.668 7.730 -22.897 1.00 52.41 111 SER A C 1
ATOM 841 O O . SER A 1 111 ? 8.446 8.887 -23.248 1.00 52.41 111 SER A O 1
ATOM 843 N N . ASP A 1 112 ? 8.077 7.186 -21.842 1.00 47.94 112 ASP A N 1
ATOM 844 C CA . ASP A 1 112 ? 7.670 8.002 -20.713 1.00 47.94 112 ASP A CA 1
ATOM 845 C C . ASP A 1 112 ? 8.975 8.514 -20.090 1.00 47.94 112 ASP A C 1
ATOM 847 O O . ASP A 1 112 ? 9.395 8.085 -19.020 1.00 47.94 112 ASP A O 1
ATOM 851 N N . THR A 1 113 ? 9.689 9.379 -20.818 1.00 39.62 113 THR A N 1
ATOM 852 C CA . THR A 1 113 ? 10.810 10.148 -20.297 1.00 39.62 113 THR A CA 1
ATOM 853 C C . THR A 1 113 ? 10.201 11.257 -19.461 1.00 39.62 113 THR A C 1
ATOM 855 O O . THR A 1 113 ? 10.300 12.437 -19.769 1.00 39.62 113 THR A O 1
ATOM 858 N N . VAL A 1 114 ? 9.574 10.874 -18.359 1.00 35.81 114 VAL A N 1
ATOM 859 C CA . VAL A 1 114 ? 10.029 11.475 -17.124 1.00 35.81 114 VAL A CA 1
ATOM 860 C C . VAL A 1 114 ? 11.167 10.559 -16.721 1.00 35.81 114 VAL A C 1
ATOM 862 O O . VAL A 1 114 ? 10.941 9.473 -16.192 1.00 35.81 114 VAL A O 1
ATOM 865 N N . ALA A 1 115 ? 12.396 10.942 -17.083 1.00 37.12 115 ALA A N 1
ATOM 866 C CA . ALA A 1 115 ? 13.557 10.372 -16.423 1.00 37.12 115 ALA A CA 1
ATOM 867 C C . ALA A 1 115 ? 13.237 10.437 -14.931 1.00 37.12 115 ALA A C 1
ATOM 869 O O . ALA A 1 115 ? 12.953 11.530 -14.434 1.00 37.12 115 ALA A O 1
ATOM 870 N N . ALA A 1 116 ? 13.164 9.284 -14.258 1.00 42.84 116 ALA A N 1
ATOM 871 C CA . ALA A 1 116 ? 13.064 9.286 -12.811 1.00 42.84 116 ALA A CA 1
ATOM 872 C C . ALA A 1 116 ? 14.197 10.210 -12.349 1.00 42.84 116 ALA A C 1
ATOM 874 O O . ALA A 1 116 ? 15.344 9.962 -12.748 1.00 42.84 116 ALA A O 1
ATOM 875 N N . PRO A 1 117 ? 13.893 11.329 -11.665 1.00 38.84 117 PRO A N 1
ATOM 876 C CA . PRO A 1 117 ? 14.933 12.253 -11.253 1.00 38.84 117 PRO A CA 1
ATOM 877 C C . PRO A 1 117 ? 15.996 11.431 -10.536 1.00 38.84 117 PRO A C 1
ATOM 879 O O . PRO A 1 117 ? 15.665 10.482 -9.812 1.00 38.84 117 PRO A O 1
ATOM 882 N N . ALA A 1 118 ? 17.272 11.714 -10.820 1.00 46.47 118 ALA A N 1
ATOM 883 C CA . ALA A 1 118 ? 18.367 11.026 -10.151 1.00 46.47 118 ALA A CA 1
ATOM 884 C C . ALA A 1 118 ? 18.046 10.994 -8.650 1.00 46.47 118 ALA A C 1
ATOM 886 O O . ALA A 1 118 ? 17.506 11.974 -8.146 1.00 46.47 118 ALA A O 1
ATOM 887 N N . LYS A 1 119 ? 18.345 9.907 -7.921 1.00 50.12 119 LYS A N 1
ATOM 888 C CA . LYS A 1 119 ? 17.996 9.767 -6.483 1.00 50.12 119 LYS A CA 1
ATOM 889 C C . LYS A 1 119 ? 18.323 11.007 -5.624 1.00 50.12 119 LYS A C 1
ATOM 891 O O . LYS A 1 119 ? 17.745 11.177 -4.561 1.00 50.12 119 LYS A O 1
ATOM 896 N N . LYS A 1 120 ? 19.241 11.858 -6.093 1.00 50.72 120 LYS A N 1
ATOM 897 C CA . LYS A 1 120 ? 19.651 13.137 -5.508 1.00 50.72 120 LYS A CA 1
ATOM 898 C C . LYS A 1 120 ? 18.641 14.294 -5.661 1.00 50.72 120 LYS A C 1
ATOM 900 O O . LYS A 1 120 ? 18.657 15.188 -4.827 1.00 50.72 120 LYS A O 1
ATOM 905 N N . ASP A 1 121 ? 17.785 14.263 -6.680 1.00 57.16 121 ASP A N 1
ATOM 906 C CA . ASP A 1 121 ? 16.763 15.278 -6.987 1.00 57.16 121 ASP A CA 1
ATOM 907 C C . ASP A 1 121 ? 15.351 14.845 -6.549 1.00 57.16 121 ASP A C 1
ATOM 909 O O . ASP A 1 121 ? 14.388 15.604 -6.666 1.00 57.16 121 ASP A O 1
ATOM 913 N N . LEU A 1 122 ? 15.212 13.613 -6.051 1.00 60.84 122 LEU A N 1
ATOM 914 C CA . LEU A 1 122 ? 13.977 13.135 -5.444 1.00 60.84 122 LEU A CA 1
ATOM 915 C C . LEU A 1 122 ? 13.799 13.745 -4.047 1.00 60.84 122 LEU A C 1
ATOM 917 O O . LEU A 1 122 ? 14.775 13.824 -3.296 1.00 60.84 122 LEU A O 1
ATOM 921 N N . PRO A 1 123 ? 12.570 14.141 -3.655 1.00 70.62 123 PRO A N 1
ATOM 922 C CA . PRO A 1 123 ? 12.299 14.473 -2.264 1.00 70.62 123 PRO A CA 1
ATOM 923 C C . PRO A 1 123 ? 12.709 13.295 -1.375 1.00 70.62 123 PRO A C 1
ATOM 925 O O . PRO A 1 123 ? 12.613 12.137 -1.777 1.00 70.62 123 PRO A O 1
ATOM 928 N N . ARG A 1 124 ? 13.218 13.583 -0.178 1.00 86.12 124 ARG A N 1
ATOM 929 C CA . ARG A 1 124 ? 13.591 12.543 0.786 1.00 86.12 124 ARG A CA 1
ATOM 930 C C . ARG A 1 124 ? 12.344 11.721 1.147 1.00 86.12 124 ARG A C 1
ATOM 932 O O . ARG A 1 124 ? 11.272 12.300 1.305 1.00 86.12 124 ARG A O 1
ATOM 939 N N . GLN A 1 125 ? 12.491 10.402 1.303 1.00 85.88 125 GLN A N 1
ATOM 940 C CA . GLN A 1 125 ? 11.439 9.593 1.926 1.00 85.88 125 GLN A CA 1
ATOM 941 C C . GLN A 1 125 ? 11.261 10.003 3.394 1.00 85.88 125 GLN A C 1
ATOM 943 O O . GLN A 1 125 ? 12.251 10.256 4.088 1.00 85.88 125 GLN A O 1
ATOM 948 N N . LEU A 1 126 ? 10.018 10.056 3.859 1.00 86.94 126 LEU A N 1
ATOM 949 C CA . LEU A 1 126 ? 9.675 10.231 5.265 1.00 86.94 126 LEU A CA 1
ATOM 950 C C . LEU A 1 126 ? 10.308 9.116 6.103 1.00 86.94 126 LEU A C 1
ATOM 952 O O . LEU A 1 126 ? 10.498 7.997 5.623 1.00 86.94 126 LEU A O 1
ATOM 956 N N . THR A 1 127 ? 10.650 9.433 7.345 1.00 87.06 127 THR A N 1
ATOM 957 C CA . THR A 1 127 ? 10.997 8.424 8.346 1.00 87.06 127 THR A CA 1
ATOM 958 C C . THR A 1 127 ? 9.737 7.777 8.918 1.00 87.06 127 THR A C 1
ATOM 960 O O . THR A 1 127 ? 8.629 8.289 8.754 1.00 87.06 127 THR A O 1
ATOM 963 N N . ASP A 1 128 ? 9.925 6.667 9.630 1.00 85.31 128 ASP A N 1
ATOM 964 C CA . ASP A 1 128 ? 8.882 5.996 10.409 1.00 85.31 128 ASP A CA 1
ATOM 965 C C . ASP A 1 128 ? 8.155 6.977 11.340 1.00 85.31 128 ASP A C 1
ATOM 967 O O . ASP A 1 128 ? 6.929 7.052 11.312 1.00 85.31 128 ASP A O 1
ATOM 971 N N . ASP A 1 129 ? 8.916 7.780 12.093 1.00 81.38 129 ASP A N 1
ATOM 972 C CA . ASP A 1 129 ? 8.376 8.774 13.028 1.00 81.38 129 ASP A CA 1
ATOM 973 C C . ASP A 1 129 ? 7.561 9.854 12.302 1.00 81.38 129 ASP A C 1
ATOM 975 O O . ASP A 1 129 ? 6.469 10.203 12.737 1.00 81.38 129 ASP A O 1
ATOM 979 N N . GLU A 1 130 ? 8.041 10.351 11.157 1.00 85.81 130 GLU A N 1
ATOM 980 C CA . GLU A 1 130 ? 7.319 11.363 10.375 1.00 85.81 130 GLU A CA 1
ATOM 981 C C . GLU A 1 130 ? 6.001 10.810 9.810 1.00 85.81 130 GLU A C 1
ATOM 983 O O . GLU A 1 130 ? 4.984 11.507 9.783 1.00 85.81 130 GLU A O 1
ATOM 988 N N . ALA A 1 131 ? 5.998 9.553 9.358 1.00 89.44 131 ALA A N 1
ATOM 989 C CA . ALA A 1 131 ? 4.790 8.895 8.875 1.00 89.44 131 ALA A CA 1
ATOM 990 C C . ALA A 1 131 ? 3.792 8.638 10.017 1.00 89.44 131 ALA A C 1
ATOM 992 O O . ALA A 1 131 ? 2.591 8.858 9.840 1.00 89.44 131 ALA A O 1
ATOM 993 N N . ASP A 1 132 ? 4.278 8.223 11.188 1.00 82.50 132 ASP A N 1
ATOM 994 C CA . ASP A 1 132 ? 3.456 8.004 12.378 1.00 82.50 132 ASP A CA 1
ATOM 995 C C . ASP A 1 132 ? 2.848 9.321 12.888 1.00 82.50 132 ASP A C 1
ATOM 997 O O . ASP A 1 132 ? 1.641 9.394 13.123 1.00 82.50 132 ASP A O 1
ATOM 1001 N N . GLU A 1 133 ? 3.625 10.407 12.953 1.00 83.94 133 GLU A N 1
ATOM 1002 C CA . GLU A 1 133 ? 3.139 11.744 13.325 1.00 83.94 133 GLU A CA 1
ATOM 1003 C C . GLU A 1 133 ? 1.999 12.229 12.416 1.00 83.94 133 GLU A C 1
ATOM 1005 O O . GLU A 1 133 ? 0.993 12.757 12.905 1.00 83.94 133 GLU A O 1
ATOM 1010 N N . ILE A 1 134 ? 2.107 12.006 11.099 1.00 88.81 134 ILE A N 1
ATOM 1011 C CA . ILE A 1 134 ? 1.034 12.321 10.143 1.00 88.81 134 ILE A CA 1
ATOM 1012 C C . ILE A 1 134 ? -0.243 11.557 10.497 1.00 88.81 134 ILE A C 1
ATOM 1014 O O . ILE A 1 134 ? -1.329 12.143 10.490 1.00 88.81 134 ILE A O 1
ATOM 1018 N N . VAL A 1 135 ? -0.127 10.264 10.809 1.00 92.19 135 VAL A N 1
ATOM 1019 C CA . VAL A 1 135 ? -1.268 9.415 11.171 1.00 92.19 135 VAL A CA 1
ATOM 1020 C C . VAL A 1 135 ? -1.902 9.876 12.480 1.00 92.19 135 VAL A C 1
ATOM 1022 O O . VAL A 1 135 ? -3.124 10.034 12.542 1.00 92.19 135 VAL A O 1
ATOM 1025 N N . TRP A 1 136 ? -1.102 10.160 13.507 1.00 89.38 136 TRP A N 1
ATOM 1026 C CA . TRP A 1 136 ? -1.602 10.654 14.790 1.00 89.38 136 TRP A CA 1
ATOM 1027 C C . TRP A 1 136 ? -2.287 12.015 14.679 1.00 89.38 136 TRP A C 1
ATOM 1029 O O . TRP A 1 136 ? -3.245 12.275 15.409 1.00 89.38 136 TRP A O 1
ATOM 1039 N N . ALA A 1 137 ? -1.862 12.869 13.748 1.00 92.25 137 ALA A N 1
ATOM 1040 C CA . ALA A 1 137 ? -2.480 14.171 13.507 1.00 92.25 137 ALA A CA 1
ATOM 1041 C C . ALA A 1 137 ? -3.851 14.094 12.799 1.00 92.25 137 ALA A C 1
ATOM 1043 O O . ALA A 1 137 ? -4.557 15.105 12.719 1.00 92.25 137 ALA A O 1
ATOM 1044 N N . LEU A 1 138 ? -4.263 12.926 12.289 1.00 92.62 138 LEU A N 1
ATOM 1045 C CA . LEU A 1 138 ? -5.525 12.788 11.561 1.00 92.62 138 LEU A CA 1
ATOM 1046 C C . LEU A 1 138 ? -6.746 13.016 12.470 1.00 92.62 138 LEU A C 1
ATOM 1048 O O . LEU A 1 138 ? -6.848 12.393 13.530 1.00 92.62 138 LEU A O 1
ATOM 1052 N N . PRO A 1 139 ? -7.747 13.809 12.037 1.00 91.19 139 PRO A N 1
ATOM 1053 C CA . PRO A 1 139 ? -9.007 13.979 12.764 1.00 91.19 139 PRO A CA 1
ATOM 1054 C C . PRO A 1 139 ? -9.723 12.662 13.084 1.00 91.19 139 PRO A C 1
ATOM 1056 O O . PRO A 1 139 ? -10.372 12.548 14.118 1.00 91.19 139 PRO A O 1
ATOM 1059 N N . GLU A 1 140 ? -9.603 11.665 12.210 1.00 91.56 140 GLU A N 1
ATOM 1060 C CA . GLU A 1 140 ? -10.154 10.321 12.387 1.00 91.56 140 GLU A CA 1
ATOM 1061 C C . GLU A 1 140 ? -9.527 9.603 13.589 1.00 91.56 140 GLU A C 1
ATOM 1063 O O . GLU A 1 140 ? -10.241 9.014 14.405 1.00 91.56 140 GLU A O 1
ATOM 1068 N N . VAL A 1 141 ? -8.201 9.701 13.719 1.00 90.94 141 VAL A N 1
ATOM 1069 C CA . VAL A 1 141 ? -7.427 9.105 14.813 1.00 90.94 141 VAL A CA 1
ATOM 1070 C C . VAL A 1 141 ? -7.652 9.890 16.099 1.00 90.94 141 VAL A C 1
ATOM 1072 O O . VAL A 1 141 ? -7.952 9.304 17.132 1.00 90.94 141 VAL A O 1
ATOM 1075 N N . GLN A 1 142 ? -7.655 11.220 16.035 1.00 91.88 142 GLN A N 1
ATOM 1076 C CA . GLN A 1 142 ? -8.020 12.069 17.172 1.00 91.88 142 GLN A CA 1
ATOM 1077 C C . GLN A 1 142 ? -9.452 11.798 17.659 1.00 91.88 142 GLN A C 1
ATOM 1079 O O . GLN A 1 142 ? -9.713 11.754 18.860 1.00 91.88 142 GLN A O 1
ATOM 1084 N N . GLY A 1 143 ? -10.389 11.563 16.740 1.00 91.19 143 GLY A N 1
ATOM 1085 C CA . GLY A 1 143 ? -11.754 11.160 17.063 1.00 91.19 143 GLY A CA 1
ATOM 1086 C C . GLY A 1 143 ? -11.822 9.784 17.726 1.00 91.19 143 GLY A C 1
ATOM 1087 O O . GLY A 1 143 ? -12.610 9.604 18.651 1.00 91.19 143 GLY A O 1
ATOM 1088 N N . LEU A 1 144 ? -10.996 8.829 17.288 1.00 89.19 144 LEU A N 1
ATOM 1089 C CA . LEU A 1 144 ? -10.842 7.525 17.937 1.00 89.19 144 LEU A CA 1
ATOM 1090 C C . LEU A 1 144 ? -10.311 7.679 19.371 1.00 89.19 144 LEU A C 1
ATOM 1092 O O . LEU A 1 144 ? -10.934 7.163 20.295 1.00 89.19 144 LEU A O 1
ATOM 1096 N N . ILE A 1 145 ? -9.233 8.444 19.569 1.00 91.75 145 ILE A N 1
ATOM 1097 C CA . ILE A 1 145 ? -8.634 8.706 20.890 1.00 91.75 145 ILE A CA 1
ATOM 1098 C C . ILE A 1 145 ? -9.672 9.273 21.860 1.00 91.75 145 ILE A C 1
ATOM 1100 O O . ILE A 1 145 ? -9.835 8.744 22.955 1.00 91.75 145 ILE A O 1
ATOM 1104 N N . ARG A 1 146 ? -10.436 10.287 21.433 1.00 93.56 146 ARG A N 1
ATOM 1105 C CA . ARG A 1 146 ? -11.485 10.898 22.267 1.00 93.56 146 ARG A CA 1
ATOM 1106 C C . ARG A 1 146 ? -12.558 9.905 22.705 1.00 93.56 146 ARG A C 1
ATOM 1108 O O . ARG A 1 146 ? -13.065 10.011 23.812 1.00 93.56 146 ARG A O 1
ATOM 1115 N N . ARG A 1 147 ? -12.913 8.927 21.862 1.00 89.44 147 ARG A N 1
ATOM 1116 C CA . ARG A 1 147 ? -13.887 7.883 22.236 1.00 89.44 147 ARG A CA 1
ATOM 1117 C C . ARG A 1 147 ? -13.350 6.913 23.287 1.00 89.44 147 ARG A C 1
ATOM 1119 O O . ARG A 1 147 ? -14.148 6.290 23.978 1.00 89.44 147 ARG A O 1
ATOM 1126 N N . MET A 1 148 ? -12.030 6.781 23.399 1.00 89.19 148 MET A N 1
ATOM 1127 C CA . MET A 1 148 ? -11.383 5.921 24.390 1.00 89.19 148 MET A CA 1
ATOM 1128 C C . MET A 1 148 ? -11.145 6.619 25.733 1.00 89.19 148 MET A C 1
ATOM 1130 O O . MET A 1 148 ? -10.799 5.941 26.703 1.00 89.19 148 MET A O 1
ATOM 1134 N N . GLU A 1 149 ? -11.343 7.936 25.831 1.00 91.81 149 GLU A N 1
ATOM 1135 C CA . GLU A 1 149 ? -11.207 8.670 27.092 1.00 91.81 149 GLU A CA 1
ATOM 1136 C C . GLU A 1 149 ? -12.123 8.074 28.176 1.00 91.81 149 GLU A C 1
ATOM 1138 O O . GLU A 1 149 ? -13.326 7.905 27.989 1.00 91.81 149 GLU A O 1
ATOM 1143 N N . GLY A 1 150 ? -11.539 7.716 29.324 1.00 88.69 150 GLY A N 1
ATOM 1144 C CA . GLY A 1 150 ? -12.259 7.073 30.430 1.00 88.69 150 GLY A CA 1
ATOM 1145 C C . GLY A 1 150 ? -12.484 5.562 30.274 1.00 88.69 150 GLY A C 1
ATOM 1146 O O . GLY A 1 150 ? -13.068 4.943 31.164 1.00 88.69 150 GLY A O 1
ATOM 1147 N N . THR A 1 151 ? -12.005 4.948 29.189 1.00 90.44 151 THR A N 1
ATOM 1148 C CA . THR A 1 151 ? -11.997 3.489 29.007 1.00 90.44 151 THR A CA 1
ATOM 1149 C C . THR A 1 151 ? -10.651 2.880 29.423 1.00 90.44 151 THR A C 1
ATOM 1151 O O . THR A 1 151 ? -9.690 3.590 29.711 1.00 90.44 151 THR A O 1
ATOM 1154 N N . LYS A 1 152 ? -10.563 1.542 29.451 1.00 89.88 152 LYS A N 1
ATOM 1155 C CA . LYS A 1 152 ? -9.281 0.825 29.604 1.00 89.88 152 LYS A CA 1
ATOM 1156 C C . LYS A 1 152 ? -8.510 0.672 28.287 1.00 89.88 152 LYS A C 1
ATOM 1158 O O . LYS A 1 152 ? -7.401 0.149 28.298 1.00 89.88 152 LYS A O 1
ATOM 1163 N N . ALA A 1 153 ? -9.109 1.055 27.161 1.00 90.56 153 ALA A N 1
ATOM 1164 C CA . ALA A 1 153 ? -8.461 0.971 25.865 1.00 90.56 153 ALA A CA 1
ATOM 1165 C C . ALA A 1 153 ? -7.456 2.118 25.708 1.00 90.56 153 ALA A C 1
ATOM 1167 O O . ALA A 1 153 ? -7.702 3.240 26.150 1.00 90.56 153 ALA A O 1
ATOM 1168 N N . ALA A 1 154 ? -6.333 1.836 25.059 1.00 89.81 154 ALA A N 1
ATOM 1169 C CA . ALA A 1 154 ? -5.363 2.842 24.654 1.00 89.81 154 ALA A CA 1
ATOM 1170 C C . ALA A 1 154 ? -5.259 2.857 23.127 1.00 89.81 154 ALA A C 1
ATOM 1172 O O . ALA A 1 154 ? -5.263 1.787 22.520 1.00 89.81 154 ALA A O 1
ATOM 1173 N N . PRO A 1 155 ? -5.118 4.023 22.484 1.00 90.88 155 PRO A N 1
ATOM 1174 C CA . PRO A 1 155 ? -4.838 4.047 21.059 1.00 90.88 155 PRO A CA 1
ATOM 1175 C C . PRO A 1 155 ? -3.482 3.388 20.776 1.00 90.88 155 PRO A C 1
ATOM 1177 O O . PRO A 1 155 ? -2.551 3.488 21.581 1.00 90.88 155 PRO A O 1
ATOM 1180 N N . PHE A 1 156 ? -3.350 2.748 19.620 1.00 89.69 156 PHE A N 1
ATOM 1181 C CA . PHE A 1 156 ? -2.057 2.317 19.100 1.00 89.69 156 PHE A CA 1
ATOM 1182 C C . PHE A 1 156 ? -1.967 2.553 17.594 1.00 89.69 156 PHE A C 1
ATOM 1184 O O . PHE A 1 156 ? -2.979 2.528 16.888 1.00 89.69 156 PHE A O 1
ATOM 1191 N N . SER A 1 157 ? -0.737 2.719 17.121 1.00 87.44 157 SER A N 1
ATOM 1192 C CA . SER A 1 157 ? -0.360 2.625 15.718 1.00 87.44 157 SER A CA 1
ATOM 1193 C C . SER A 1 157 ? 0.703 1.536 15.544 1.00 87.44 157 SER A C 1
ATOM 1195 O O . SER A 1 157 ? 1.407 1.169 16.490 1.00 87.44 157 SER A O 1
ATOM 1197 N N . MET A 1 158 ? 0.782 0.958 14.349 1.00 85.31 158 MET A N 1
ATOM 1198 C CA . MET A 1 158 ? 1.803 -0.020 13.980 1.00 85.31 158 MET A CA 1
ATOM 1199 C C . MET A 1 158 ? 2.079 0.074 12.484 1.00 85.31 158 MET A C 1
ATOM 1201 O O . MET A 1 158 ? 1.165 -0.110 11.683 1.00 85.31 158 MET A O 1
ATOM 1205 N N . ILE A 1 159 ? 3.334 0.308 12.103 1.00 85.56 159 ILE A N 1
ATOM 1206 C CA . ILE A 1 159 ? 3.756 0.220 10.703 1.00 85.56 159 ILE A CA 1
ATOM 1207 C C . ILE A 1 159 ? 3.809 -1.262 10.315 1.00 85.56 159 ILE A C 1
ATOM 1209 O O . ILE A 1 159 ? 4.562 -2.040 10.901 1.00 85.56 159 ILE A O 1
ATOM 1213 N N . THR A 1 160 ? 2.994 -1.663 9.345 1.00 85.25 160 THR A N 1
ATOM 1214 C CA . THR A 1 160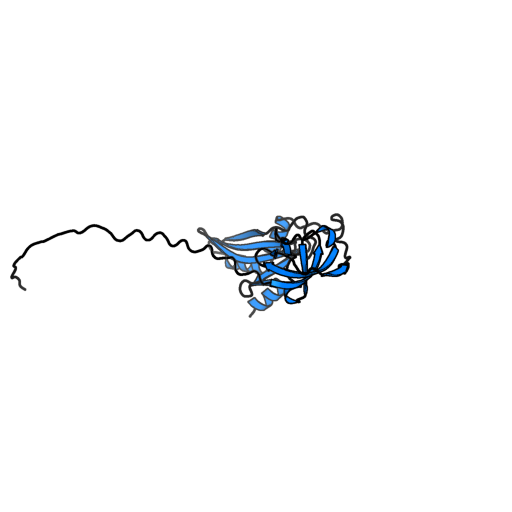 ? 2.924 -3.043 8.835 1.00 85.25 160 THR A CA 1
ATOM 1215 C C . THR A 1 160 ? 3.508 -3.190 7.439 1.00 85.25 160 THR A C 1
ATOM 1217 O O . THR A 1 160 ? 3.850 -4.300 7.032 1.00 85.25 160 THR A O 1
ATOM 1220 N N . GLY A 1 161 ? 3.678 -2.078 6.724 1.00 82.81 161 GLY A N 1
ATOM 1221 C CA . GLY A 1 161 ? 4.317 -2.035 5.417 1.00 82.81 161 GLY A CA 1
ATOM 1222 C C . GLY A 1 161 ? 5.238 -0.830 5.300 1.00 82.81 161 GLY A C 1
ATOM 1223 O O . GLY A 1 161 ? 4.866 0.284 5.663 1.00 82.81 161 GLY A O 1
ATOM 1224 N N . TYR A 1 162 ? 6.433 -1.069 4.770 1.00 87.25 162 TYR A N 1
ATOM 1225 C CA . TYR A 1 162 ? 7.464 -0.057 4.575 1.00 87.25 162 TYR A CA 1
ATOM 1226 C C . TYR A 1 162 ? 7.621 0.285 3.094 1.00 87.25 162 TYR A C 1
ATOM 1228 O O . TYR A 1 162 ? 7.518 -0.619 2.251 1.00 87.25 162 TYR A O 1
ATOM 1236 N N . PRO A 1 163 ? 7.926 1.551 2.757 1.00 84.69 163 PRO A N 1
ATOM 1237 C CA . PRO A 1 163 ? 8.245 1.906 1.391 1.00 84.69 163 PRO A CA 1
ATOM 1238 C C . PRO A 1 163 ? 9.518 1.187 0.941 1.00 84.69 163 PRO A C 1
ATOM 1240 O O . PRO A 1 163 ? 10.477 1.020 1.694 1.00 84.69 163 PRO A O 1
ATOM 1243 N N . ASN A 1 164 ? 9.550 0.783 -0.325 1.00 82.25 164 ASN A N 1
ATOM 1244 C CA . ASN A 1 164 ? 10.775 0.304 -0.942 1.00 82.25 164 ASN A CA 1
ATOM 1245 C C . ASN A 1 164 ? 11.764 1.489 -1.055 1.00 82.25 164 ASN A C 1
ATOM 1247 O O . ASN A 1 164 ? 11.421 2.497 -1.685 1.00 82.25 164 ASN A O 1
ATOM 1251 N N . PRO A 1 165 ? 13.004 1.377 -0.537 1.00 78.69 165 PRO A N 1
ATOM 1252 C CA . PRO A 1 165 ? 14.025 2.429 -0.645 1.00 78.69 165 PRO A CA 1
ATOM 1253 C C . PRO A 1 165 ? 14.396 2.821 -2.086 1.00 78.69 165 PRO A C 1
ATOM 1255 O O . PRO A 1 165 ? 15.068 3.828 -2.326 1.00 78.69 165 PRO A O 1
ATOM 1258 N N . GLU A 1 166 ? 14.025 1.994 -3.063 1.00 79.69 166 GLU A N 1
ATOM 1259 C CA . GLU A 1 166 ? 14.256 2.224 -4.488 1.00 79.69 166 GLU A CA 1
ATOM 1260 C C . GLU A 1 166 ? 13.003 2.667 -5.252 1.00 79.69 166 GLU A C 1
ATOM 1262 O O . GLU A 1 166 ? 13.113 3.014 -6.427 1.00 79.69 166 GLU A O 1
ATOM 1267 N N . ALA A 1 167 ? 11.825 2.674 -4.619 1.00 79.12 167 ALA A N 1
ATOM 1268 C CA . ALA A 1 167 ? 10.604 3.124 -5.279 1.00 79.12 167 ALA A CA 1
ATOM 1269 C C . ALA A 1 167 ? 10.664 4.627 -5.565 1.00 79.12 167 ALA A C 1
ATOM 1271 O O . ALA A 1 167 ? 11.088 5.410 -4.724 1.00 79.12 167 ALA A O 1
ATOM 1272 N N . ALA A 1 168 ? 10.209 5.039 -6.746 1.00 78.25 168 ALA A N 1
ATOM 1273 C CA . ALA A 1 168 ? 10.064 6.454 -7.073 1.00 78.25 168 ALA A CA 1
ATOM 1274 C C . ALA A 1 168 ? 8.739 7.012 -6.502 1.00 78.25 168 ALA A C 1
ATOM 1276 O O . ALA A 1 168 ? 7.782 6.248 -6.332 1.00 78.25 168 ALA A O 1
ATOM 1277 N N . PRO A 1 169 ? 8.624 8.328 -6.246 1.00 78.31 169 PRO A N 1
ATOM 1278 C CA . PRO A 1 169 ? 7.381 8.943 -5.789 1.00 78.31 169 PRO A CA 1
ATOM 1279 C C . PRO A 1 169 ? 6.202 8.619 -6.705 1.00 78.31 169 PRO A C 1
ATOM 1281 O O . PRO A 1 169 ? 6.330 8.642 -7.930 1.00 78.31 169 PRO A O 1
ATOM 1284 N N . GLY A 1 170 ? 5.047 8.321 -6.109 1.00 71.31 170 GLY A N 1
ATOM 1285 C CA . GLY A 1 170 ? 3.829 7.979 -6.846 1.00 71.31 170 GLY A CA 1
ATOM 1286 C C . GLY A 1 170 ? 3.826 6.589 -7.496 1.00 71.31 170 GLY A C 1
ATOM 1287 O O . GLY A 1 170 ? 2.886 6.272 -8.222 1.00 71.31 170 GLY A O 1
ATOM 1288 N N . THR A 1 171 ? 4.842 5.753 -7.254 1.00 75.75 171 THR A N 1
ATOM 1289 C CA . THR A 1 171 ? 4.872 4.364 -7.742 1.00 75.75 171 THR A CA 1
ATOM 1290 C C . THR A 1 171 ? 4.366 3.370 -6.699 1.00 75.75 171 THR A C 1
ATOM 1292 O O . THR A 1 171 ? 4.337 3.640 -5.496 1.00 75.75 171 THR A O 1
ATOM 1295 N N . ALA A 1 172 ? 3.965 2.184 -7.165 1.00 69.00 172 ALA A N 1
ATOM 1296 C CA . ALA A 1 172 ? 3.604 1.082 -6.283 1.00 69.00 172 ALA A CA 1
ATOM 1297 C C . ALA A 1 172 ? 4.809 0.701 -5.400 1.00 69.00 172 ALA A C 1
ATOM 1299 O O . ALA A 1 172 ? 5.862 0.324 -5.912 1.00 69.00 172 ALA A O 1
ATOM 1300 N N . GLY A 1 173 ? 4.647 0.806 -4.078 1.00 78.50 173 GLY A N 1
ATOM 1301 C CA . GLY A 1 173 ? 5.701 0.557 -3.089 1.00 78.50 173 GLY A CA 1
ATOM 1302 C C . GLY A 1 173 ? 6.355 1.815 -2.510 1.00 78.50 173 GLY A C 1
ATOM 1303 O O . GLY A 1 173 ? 7.248 1.680 -1.687 1.00 78.50 173 GLY A O 1
ATOM 1304 N N . ALA A 1 174 ? 5.927 3.022 -2.894 1.00 88.00 174 ALA A N 1
ATOM 1305 C CA . ALA A 1 174 ? 6.388 4.288 -2.312 1.00 88.00 174 ALA A CA 1
ATOM 1306 C C . ALA A 1 174 ? 5.493 4.777 -1.154 1.00 88.00 174 ALA A C 1
ATOM 1308 O O . ALA A 1 174 ? 5.154 5.958 -1.081 1.00 88.00 174 ALA A O 1
ATOM 1309 N N . PHE A 1 175 ? 5.054 3.877 -0.273 1.00 91.00 175 PHE A N 1
ATOM 1310 C CA . PHE A 1 175 ? 4.135 4.210 0.815 1.00 91.00 175 PHE A CA 1
ATOM 1311 C C . PHE A 1 175 ? 4.397 3.383 2.072 1.00 91.00 175 PHE A C 1
ATOM 1313 O O . PHE A 1 175 ? 4.878 2.253 1.994 1.00 91.00 175 PHE A O 1
ATOM 1320 N N . PHE A 1 176 ? 4.021 3.951 3.212 1.00 91.44 176 PHE A N 1
ATOM 1321 C CA . PHE A 1 176 ? 3.845 3.234 4.464 1.00 91.44 176 PHE A CA 1
ATOM 1322 C C . PHE A 1 176 ? 2.426 2.674 4.537 1.00 91.44 176 PHE A C 1
ATOM 1324 O O . PHE A 1 176 ? 1.469 3.345 4.144 1.00 91.44 176 PHE A O 1
ATOM 1331 N N . GLU A 1 177 ? 2.290 1.466 5.070 1.00 93.06 177 GLU A N 1
ATOM 1332 C CA . GLU A 1 177 ? 1.019 0.928 5.548 1.00 93.06 177 GLU A CA 1
ATOM 1333 C C . GLU A 1 177 ? 1.054 0.929 7.075 1.00 93.06 177 GLU A C 1
ATOM 1335 O O . GLU A 1 177 ? 1.961 0.356 7.681 1.00 93.06 177 GLU A O 1
ATOM 1340 N N . ILE A 1 178 ? 0.084 1.604 7.689 1.00 92.31 178 ILE A N 1
ATOM 1341 C CA . ILE A 1 178 ? 0.036 1.842 9.128 1.00 92.31 178 ILE A CA 1
ATOM 1342 C C . ILE A 1 178 ? -1.331 1.426 9.650 1.00 92.31 178 ILE A C 1
ATOM 1344 O O . ILE A 1 178 ? -2.366 1.962 9.250 1.00 92.31 178 ILE A O 1
ATOM 1348 N N . TYR A 1 179 ? -1.347 0.467 10.565 1.00 93.12 179 TYR A N 1
ATOM 1349 C CA . TYR A 1 179 ? -2.553 0.076 11.278 1.00 93.12 179 TYR A CA 1
ATOM 1350 C C . TYR A 1 179 ? -2.760 1.008 12.455 1.00 93.12 179 TYR A C 1
ATOM 1352 O O . TYR A 1 179 ? -1.840 1.245 13.230 1.00 93.12 179 TYR A O 1
ATOM 1360 N N . VAL A 1 180 ? -3.984 1.499 12.604 1.00 92.00 180 VAL A N 1
ATOM 1361 C CA . VAL A 1 180 ? -4.414 2.282 13.760 1.00 92.00 180 VAL A CA 1
ATOM 1362 C C . VAL A 1 180 ? -5.550 1.552 14.438 1.00 92.00 180 VAL A C 1
ATOM 1364 O O . VAL A 1 180 ? -6.457 1.029 13.779 1.00 92.00 180 VAL A O 1
ATOM 1367 N N . GLY A 1 181 ? -5.523 1.521 15.761 1.00 90.31 181 GLY A N 1
ATOM 1368 C CA . GLY A 1 181 ? -6.528 0.791 16.495 1.00 90.31 181 GLY A CA 1
ATOM 1369 C C . GLY A 1 181 ? -6.530 1.028 17.989 1.00 90.31 181 GLY A C 1
ATOM 1370 O O . GLY A 1 181 ? -5.959 1.989 18.506 1.00 90.31 181 GLY A O 1
ATOM 1371 N N . GLU A 1 182 ? -7.199 0.110 18.670 1.00 90.56 182 GLU A N 1
ATOM 1372 C CA . GLU A 1 182 ? -7.383 0.102 20.113 1.00 90.56 182 GLU A CA 1
ATOM 1373 C C . GLU A 1 182 ? -6.597 -1.060 20.715 1.00 90.56 182 GLU A C 1
ATOM 1375 O O . GLU A 1 182 ? -6.686 -2.206 20.273 1.00 90.56 182 GLU A O 1
ATOM 1380 N N . ARG A 1 183 ? -5.793 -0.771 21.729 1.00 90.88 183 ARG A N 1
ATOM 1381 C CA . ARG A 1 183 ? -5.102 -1.761 22.541 1.00 90.88 183 ARG A CA 1
ATOM 1382 C C . ARG A 1 183 ? -5.882 -1.940 23.831 1.00 90.88 183 ARG A C 1
ATOM 1384 O O . ARG A 1 183 ? -6.003 -1.003 24.617 1.00 90.88 183 ARG A O 1
ATOM 1391 N N . HIS A 1 184 ? -6.354 -3.156 24.054 1.00 90.81 184 HIS A N 1
ATOM 1392 C CA . HIS A 1 184 ? -6.971 -3.600 25.296 1.00 90.81 184 HIS A CA 1
ATOM 1393 C C . HIS A 1 184 ? -6.013 -4.533 26.045 1.00 90.81 184 HIS A C 1
ATOM 1395 O O . HIS A 1 184 ? -5.013 -4.992 25.493 1.00 90.81 184 HIS A O 1
ATOM 1401 N N . ASP A 1 185 ? -6.352 -4.869 27.289 1.00 87.88 185 ASP A N 1
ATOM 1402 C CA . ASP A 1 185 ? -5.514 -5.710 28.155 1.00 87.88 185 ASP A CA 1
ATOM 1403 C C . ASP A 1 185 ? -5.164 -7.077 27.532 1.00 87.88 185 ASP A C 1
ATOM 1405 O O . ASP A 1 185 ? -4.073 -7.597 27.750 1.00 87.88 185 ASP A O 1
ATOM 1409 N N . ALA A 1 186 ? -6.082 -7.666 26.756 1.00 88.44 186 ALA A N 1
ATOM 1410 C CA . ALA A 1 186 ? -5.937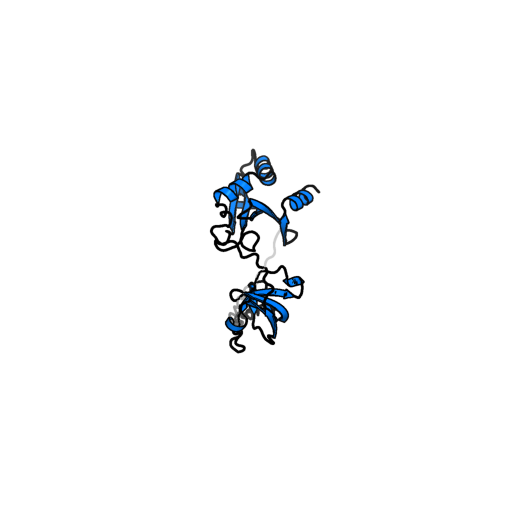 -9.021 26.214 1.00 88.44 186 ALA A CA 1
ATOM 1411 C C . ALA A 1 186 ? -5.726 -9.088 24.692 1.00 88.44 186 ALA A C 1
ATOM 1413 O O . ALA A 1 186 ? -5.396 -10.153 24.176 1.00 88.44 186 ALA A O 1
ATOM 1414 N N . HIS A 1 187 ? -5.977 -8.001 23.957 1.00 86.62 187 HIS A N 1
ATOM 1415 C CA . HIS A 1 187 ? -5.942 -8.002 22.493 1.00 86.62 187 HIS A CA 1
ATOM 1416 C C . HIS A 1 187 ? -5.848 -6.585 21.921 1.00 86.62 187 HIS A C 1
ATOM 1418 O O . HIS A 1 187 ? -6.113 -5.596 22.605 1.00 86.62 187 HIS A O 1
ATOM 1424 N N . THR A 1 188 ? -5.511 -6.501 20.638 1.00 85.62 188 THR A N 1
ATOM 1425 C CA . THR A 1 188 ? -5.573 -5.276 19.841 1.00 85.62 188 THR A CA 1
ATOM 1426 C C . THR A 1 188 ? -6.672 -5.391 18.791 1.00 85.62 188 THR A C 1
ATOM 1428 O O . THR A 1 188 ? -6.871 -6.447 18.192 1.00 85.62 188 THR A O 1
ATOM 1431 N N . VAL A 1 189 ? -7.393 -4.299 18.566 1.00 86.06 189 VAL A N 1
ATOM 1432 C CA . VAL A 1 189 ? -8.423 -4.181 17.534 1.00 86.06 189 VAL A CA 1
ATOM 1433 C C . VAL A 1 189 ? -7.930 -3.188 16.498 1.00 86.06 189 VAL A C 1
ATOM 1435 O O . VAL A 1 189 ? -7.748 -2.015 16.812 1.00 86.06 189 VAL A O 1
ATOM 1438 N N . ARG A 1 190 ? -7.717 -3.639 15.258 1.00 87.69 190 ARG A N 1
ATOM 1439 C CA . ARG A 1 190 ? -7.465 -2.736 14.128 1.00 87.69 190 ARG A CA 1
ATOM 1440 C C . ARG A 1 190 ? -8.766 -2.020 13.775 1.00 87.69 190 ARG A C 1
ATOM 1442 O O . ARG A 1 190 ? -9.776 -2.673 13.538 1.00 87.69 190 ARG A O 1
ATOM 1449 N N . VAL A 1 191 ? -8.718 -0.693 13.716 1.00 88.12 191 VAL A N 1
ATOM 1450 C CA . VAL A 1 191 ? -9.862 0.157 13.350 1.00 88.12 191 VAL A CA 1
ATOM 1451 C C . VAL A 1 191 ? -9.669 0.766 11.963 1.00 88.12 191 VAL A C 1
ATOM 1453 O O . VAL A 1 191 ? -10.634 0.903 11.218 1.00 88.12 191 VAL A O 1
ATOM 1456 N N . LEU A 1 192 ? -8.434 1.125 11.601 1.00 91.44 192 LEU A N 1
ATOM 1457 C CA . LEU A 1 192 ? -8.094 1.697 10.299 1.00 91.44 192 LEU A CA 1
ATOM 1458 C C . LEU A 1 192 ? -6.793 1.103 9.766 1.00 91.44 192 LEU A C 1
ATOM 1460 O O . LEU A 1 192 ? -5.845 0.889 10.522 1.00 91.44 192 LEU A O 1
ATOM 1464 N N . THR A 1 193 ? -6.731 0.940 8.448 1.00 93.62 193 THR A N 1
ATOM 1465 C CA . THR A 1 193 ? -5.479 0.775 7.708 1.00 93.62 193 THR A CA 1
ATOM 1466 C C . THR A 1 193 ? -5.226 2.048 6.911 1.00 93.62 193 THR A C 1
ATOM 1468 O O . THR A 1 193 ? -5.955 2.371 5.968 1.00 93.62 193 THR A O 1
ATOM 1471 N N . VAL A 1 194 ? -4.203 2.790 7.320 1.00 93.69 194 VAL A N 1
ATOM 1472 C CA . VAL A 1 194 ? -3.812 4.074 6.746 1.00 93.69 194 VAL A CA 1
ATOM 1473 C C . VAL A 1 194 ? -2.626 3.867 5.814 1.00 93.69 194 VAL A C 1
ATOM 1475 O O . VAL A 1 194 ? -1.642 3.231 6.176 1.00 93.69 194 VAL A O 1
ATOM 1478 N N . ILE A 1 195 ? -2.721 4.415 4.607 1.00 94.75 195 ILE A N 1
ATOM 1479 C CA . ILE A 1 195 ? -1.654 4.407 3.610 1.00 94.75 195 ILE A CA 1
ATOM 1480 C C . ILE A 1 195 ? -1.087 5.821 3.512 1.00 94.75 195 ILE A C 1
ATOM 1482 O O . ILE A 1 195 ? -1.809 6.747 3.132 1.00 94.75 195 ILE A O 1
ATOM 1486 N N . VAL A 1 196 ? 0.192 5.992 3.844 1.00 92.69 196 VAL A N 1
ATOM 1487 C CA . VAL A 1 196 ? 0.885 7.289 3.782 1.00 92.69 196 VAL A CA 1
ATOM 1488 C C . VAL A 1 196 ? 1.897 7.255 2.648 1.00 92.69 196 VAL A C 1
ATOM 1490 O O . VAL A 1 196 ? 2.818 6.443 2.660 1.00 92.69 196 VAL A O 1
ATOM 1493 N N . ASP A 1 197 ? 1.744 8.133 1.659 1.00 92.19 197 ASP A N 1
ATOM 1494 C CA . ASP A 1 197 ? 2.741 8.286 0.599 1.00 92.19 197 ASP A CA 1
ATOM 1495 C C . ASP A 1 197 ? 4.073 8.749 1.203 1.00 92.19 197 ASP A C 1
ATOM 1497 O O . ASP A 1 197 ? 4.144 9.789 1.863 1.00 92.19 197 ASP A O 1
ATOM 1501 N N . ALA A 1 198 ? 5.131 7.976 0.962 1.00 91.62 198 ALA A N 1
ATOM 1502 C CA . ALA A 1 198 ? 6.414 8.129 1.638 1.00 91.62 198 ALA A CA 1
ATOM 1503 C C . ALA A 1 198 ? 7.166 9.404 1.242 1.00 91.62 198 ALA A C 1
ATOM 1505 O O . ALA A 1 198 ? 8.208 9.680 1.815 1.00 91.62 198 ALA A O 1
ATOM 1506 N N . TYR A 1 199 ? 6.679 10.176 0.271 1.00 89.56 199 TYR A N 1
ATOM 1507 C CA . TYR A 1 199 ? 7.352 11.379 -0.219 1.00 89.56 199 TYR A CA 1
ATOM 1508 C C . TYR A 1 199 ? 6.539 12.649 0.015 1.00 89.56 199 TYR A C 1
ATOM 1510 O O . TYR A 1 199 ? 7.087 13.698 0.337 1.00 89.56 199 TYR A O 1
ATOM 1518 N N . SER A 1 200 ? 5.226 12.572 -0.181 1.00 88.81 200 SER A N 1
ATOM 1519 C CA . SER A 1 200 ? 4.308 13.705 -0.077 1.00 88.81 200 SER A CA 1
ATOM 1520 C C . SER A 1 200 ? 3.538 13.749 1.238 1.00 88.81 200 SER A C 1
ATOM 1522 O O . SER A 1 200 ? 2.874 14.750 1.500 1.00 88.81 200 SER A O 1
ATOM 1524 N N . GLY A 1 201 ? 3.558 12.668 2.027 1.00 87.31 201 GLY A N 1
ATOM 1525 C CA . GLY A 1 201 ? 2.752 12.541 3.242 1.00 87.31 201 GLY A CA 1
ATOM 1526 C C . GLY A 1 201 ? 1.246 12.481 2.976 1.00 87.31 201 GLY A C 1
ATOM 1527 O O . GLY A 1 201 ? 0.443 12.590 3.901 1.00 87.31 201 GLY A O 1
ATOM 1528 N N . LYS A 1 202 ? 0.825 12.340 1.711 1.00 92.19 202 LYS A N 1
ATOM 1529 C CA . LYS A 1 202 ? -0.593 12.232 1.362 1.00 92.19 202 LYS A CA 1
ATOM 1530 C C . LYS A 1 202 ? -1.175 10.955 1.944 1.00 92.19 202 LYS A C 1
ATOM 1532 O O . LYS A 1 202 ? -0.610 9.875 1.789 1.00 92.19 202 LYS A O 1
ATOM 1537 N N . VAL A 1 203 ? -2.353 11.096 2.538 1.00 93.50 203 VAL A N 1
ATOM 1538 C CA . VAL A 1 203 ? -3.021 10.013 3.250 1.00 93.50 203 VAL A CA 1
ATOM 1539 C C . VAL A 1 203 ? -4.158 9.426 2.423 1.00 93.50 203 VAL A C 1
ATOM 1541 O O . VAL A 1 203 ? -5.028 10.134 1.906 1.00 93.50 203 VAL A O 1
ATOM 1544 N N . SER A 1 204 ? -4.159 8.104 2.336 1.00 93.56 204 SER A N 1
ATOM 1545 C CA . SER A 1 204 ? -5.242 7.281 1.809 1.00 93.56 204 SER A CA 1
ATOM 1546 C C . SER A 1 204 ? -5.640 6.231 2.846 1.00 93.56 204 SER A C 1
ATOM 1548 O O . SER A 1 204 ? -4.906 5.970 3.794 1.00 93.56 204 SER A O 1
ATOM 1550 N N . ILE A 1 205 ? -6.817 5.640 2.687 1.00 93.81 205 ILE A N 1
ATOM 1551 C CA . ILE A 1 205 ? -7.352 4.602 3.568 1.00 93.81 205 ILE A CA 1
ATOM 1552 C C . ILE A 1 205 ? -7.575 3.352 2.730 1.00 93.81 205 ILE A C 1
ATOM 1554 O O . ILE A 1 205 ? -8.113 3.440 1.624 1.00 93.81 205 ILE A O 1
ATOM 1558 N N . TYR A 1 206 ? -7.172 2.195 3.242 1.00 89.06 206 TYR A N 1
ATOM 1559 C CA . TYR A 1 206 ? -7.618 0.930 2.676 1.00 89.06 206 TYR A CA 1
ATOM 1560 C C . TYR A 1 206 ? -9.055 0.666 3.139 1.00 89.06 206 TYR A C 1
ATOM 1562 O O . TYR A 1 206 ? -9.326 0.482 4.324 1.00 89.06 206 TYR A O 1
ATOM 1570 N N . ASP A 1 207 ? -9.988 0.734 2.194 1.00 88.75 207 ASP A N 1
ATOM 1571 C CA . ASP A 1 207 ? -11.401 0.455 2.413 1.00 88.75 207 ASP A CA 1
ATOM 1572 C C . ASP A 1 207 ? -11.625 -1.052 2.292 1.00 88.75 207 ASP A C 1
ATOM 1574 O O . ASP A 1 207 ? -11.700 -1.585 1.185 1.00 88.75 207 ASP A O 1
ATOM 1578 N N . GLU A 1 208 ? -11.747 -1.721 3.438 1.00 82.38 208 GLU A N 1
ATOM 1579 C CA . GLU A 1 208 ? -11.968 -3.169 3.520 1.00 82.38 208 GLU A CA 1
ATOM 1580 C C . GLU A 1 208 ? -13.276 -3.608 2.844 1.00 82.38 208 GLU A C 1
ATOM 1582 O O . GLU A 1 208 ? -13.367 -4.722 2.339 1.00 82.38 208 GLU A O 1
ATOM 1587 N N . THR A 1 209 ? -14.294 -2.739 2.794 1.00 86.06 209 THR A N 1
ATOM 1588 C CA . THR A 1 209 ? -15.591 -3.088 2.187 1.00 86.06 209 THR A CA 1
ATOM 1589 C C . THR A 1 209 ? -15.506 -3.092 0.665 1.00 86.06 209 THR A C 1
ATOM 1591 O O . THR A 1 209 ? -16.139 -3.910 0.000 1.00 86.06 209 THR A O 1
ATOM 1594 N N . ALA A 1 210 ? -14.742 -2.155 0.104 1.00 85.12 210 ALA A N 1
ATOM 1595 C CA . ALA A 1 210 ? -14.536 -2.037 -1.336 1.00 85.12 210 ALA A CA 1
ATOM 1596 C C . ALA A 1 210 ? -13.254 -2.734 -1.828 1.00 85.12 210 ALA A C 1
ATOM 1598 O O . ALA A 1 210 ? -12.955 -2.633 -3.018 1.00 85.12 210 ALA A O 1
ATOM 1599 N N . ASP A 1 211 ? -12.510 -3.374 -0.920 1.00 87.19 211 ASP A N 1
ATOM 1600 C CA . ASP A 1 211 ? -11.209 -4.017 -1.137 1.00 87.19 211 ASP A CA 1
ATOM 1601 C C . ASP A 1 211 ? -10.250 -3.166 -1.986 1.00 87.19 211 ASP A C 1
ATOM 1603 O O . ASP A 1 211 ? -9.702 -3.589 -3.007 1.00 87.19 211 ASP A O 1
ATOM 1607 N N . ARG A 1 212 ? -10.109 -1.886 -1.622 1.00 88.56 212 ARG A N 1
ATOM 1608 C CA . ARG A 1 212 ? -9.279 -0.942 -2.384 1.00 88.56 212 ARG A CA 1
ATOM 1609 C C . ARG A 1 212 ? -8.793 0.227 -1.544 1.00 88.56 212 ARG A C 1
ATOM 1611 O O . ARG A 1 212 ? -9.453 0.664 -0.607 1.00 88.56 212 ARG A O 1
ATOM 1618 N N . VAL A 1 213 ? -7.677 0.815 -1.960 1.00 88.25 213 VAL A N 1
ATOM 1619 C CA . VAL A 1 213 ? -7.182 2.072 -1.388 1.00 88.25 213 VAL A CA 1
ATOM 1620 C C . VAL A 1 213 ? -7.958 3.252 -1.976 1.00 88.25 213 VAL A C 1
ATOM 1622 O O . VAL A 1 213 ? -8.072 3.387 -3.196 1.00 88.25 213 VAL A O 1
ATOM 1625 N N . ILE A 1 214 ? -8.487 4.114 -1.109 1.00 90.94 214 ILE A N 1
ATOM 1626 C CA . ILE A 1 214 ? -9.207 5.338 -1.475 1.00 90.94 214 ILE A CA 1
ATOM 1627 C C . ILE A 1 214 ? -8.570 6.566 -0.812 1.00 90.94 214 ILE A C 1
ATOM 1629 O O . ILE A 1 214 ? -8.060 6.462 0.304 1.00 90.94 214 ILE A O 1
ATOM 1633 N N . PRO A 1 215 ? -8.624 7.755 -1.434 1.00 93.62 215 PRO A N 1
ATOM 1634 C CA . PRO A 1 215 ? -8.193 8.984 -0.773 1.00 93.62 215 PRO A CA 1
ATOM 1635 C C . PRO A 1 215 ? -8.983 9.231 0.519 1.00 93.62 215 PRO A C 1
ATOM 1637 O O . PRO A 1 215 ? -10.192 8.979 0.562 1.00 93.62 215 PRO A O 1
ATOM 1640 N N . ILE A 1 216 ? -8.342 9.798 1.546 1.00 92.50 216 ILE A N 1
ATOM 1641 C CA . ILE A 1 216 ? -9.001 10.057 2.840 1.00 92.50 216 ILE A CA 1
ATOM 1642 C C . ILE A 1 216 ? -10.260 10.935 2.711 1.00 92.50 216 ILE A C 1
ATOM 1644 O O . ILE A 1 216 ? -11.236 10.744 3.431 1.00 92.50 216 ILE A O 1
ATOM 1648 N N . GLU A 1 217 ? -10.303 11.843 1.734 1.00 92.19 217 GLU A N 1
ATOM 1649 C CA . GLU A 1 217 ? -11.491 12.664 1.470 1.00 92.19 217 GLU A CA 1
ATOM 1650 C C . GLU A 1 217 ? -12.679 11.860 0.931 1.00 92.19 217 GLU A C 1
ATOM 1652 O O . GLU A 1 217 ? -13.835 12.206 1.183 1.00 92.19 217 GLU A O 1
ATOM 1657 N N . GLU A 1 218 ? -12.425 10.779 0.191 1.00 92.44 218 GLU A N 1
ATOM 1658 C CA . GLU A 1 218 ? -13.484 9.853 -0.211 1.00 92.44 218 GLU A CA 1
ATOM 1659 C C . GLU A 1 218 ? -13.979 9.058 0.999 1.00 92.44 218 GLU A C 1
ATOM 1661 O O . GLU A 1 218 ? -15.190 8.954 1.200 1.00 92.44 218 GLU A O 1
ATOM 1666 N N . TYR A 1 219 ? -13.060 8.570 1.839 1.00 90.81 219 TYR A N 1
ATOM 1667 C CA . TYR A 1 219 ? -13.401 7.894 3.090 1.00 90.81 219 TYR A CA 1
ATOM 1668 C C . TYR A 1 219 ? -14.307 8.776 3.961 1.00 90.81 219 TYR A C 1
ATOM 1670 O O . TYR A 1 219 ? -15.415 8.371 4.307 1.00 90.81 219 TYR A O 1
ATOM 1678 N N . ARG A 1 220 ? -13.928 10.039 4.191 1.00 92.56 220 ARG A N 1
ATOM 1679 C CA . ARG A 1 220 ? -14.721 11.028 4.947 1.00 92.56 220 ARG A CA 1
ATOM 1680 C C . ARG A 1 220 ? -16.140 11.215 4.417 1.00 92.56 220 ARG A C 1
ATOM 1682 O O . ARG A 1 220 ? -17.069 11.401 5.200 1.00 92.56 220 ARG A O 1
ATOM 1689 N N . LYS A 1 221 ? -16.333 11.172 3.096 1.00 91.50 221 LYS A N 1
ATOM 1690 C CA . LYS A 1 221 ? -17.670 11.260 2.482 1.00 91.50 221 LYS A CA 1
ATOM 1691 C C . LYS A 1 221 ? -18.511 10.010 2.732 1.00 91.50 221 LYS A C 1
ATOM 1693 O O . LYS A 1 221 ? -19.733 10.125 2.754 1.00 91.50 221 LYS A O 1
ATOM 1698 N N . LYS A 1 222 ? -17.882 8.843 2.895 1.00 86.69 222 LYS A N 1
ATOM 1699 C CA . LYS A 1 222 ? -18.562 7.580 3.205 1.00 86.69 222 LYS A CA 1
ATOM 1700 C C . LYS A 1 222 ? -18.996 7.516 4.666 1.00 86.69 222 LYS A C 1
ATOM 1702 O O . LYS A 1 222 ? -20.162 7.252 4.904 1.00 86.69 222 LYS A O 1
ATOM 1707 N N . VAL A 1 223 ? -18.113 7.831 5.619 1.00 84.12 223 VAL A N 1
ATOM 1708 C CA . VAL A 1 223 ? -18.432 7.711 7.063 1.00 84.12 223 VAL A CA 1
ATOM 1709 C C . VAL A 1 223 ? -19.417 8.772 7.569 1.00 84.12 223 VAL A C 1
ATOM 1711 O O . VAL A 1 223 ? -19.959 8.645 8.659 1.00 84.12 223 VAL A O 1
ATOM 1714 N N . ARG A 1 224 ? -19.620 9.857 6.812 1.00 75.00 224 ARG A N 1
ATOM 1715 C CA . ARG A 1 224 ? -20.614 10.896 7.136 1.00 75.00 224 ARG A CA 1
ATOM 1716 C C . ARG A 1 224 ? -22.042 10.543 6.702 1.00 75.00 224 ARG A C 1
ATOM 1718 O O . ARG A 1 224 ? -22.944 11.318 7.011 1.00 75.00 224 ARG A O 1
ATOM 1725 N N . LYS A 1 225 ? -22.232 9.463 5.944 1.00 53.12 225 LYS A N 1
ATOM 1726 C CA . LYS A 1 225 ? -23.553 8.951 5.561 1.00 53.12 225 LYS A CA 1
ATOM 1727 C C . LYS A 1 225 ? -24.017 7.904 6.558 1.00 53.12 225 LYS A C 1
ATOM 1729 O O . LYS A 1 225 ? -25.243 7.870 6.783 1.00 53.12 225 LYS A O 1
#

Secondary structure (DSSP, 8-state):
---------------------------------PPPPEEEEEEEEETTEEEEEESGGGTTSPPEEEE-BTTB---HHHHTTEEEEEEEEEETTTTEEEEEEEEEEEEEPP----PPP-TTTSPPPPPHHHHHHHHHT-HHHHHHHHHHTTSS-EEEEEEEE---TTPPTTSTT-EEEEEEEEE-SS-EEEEEEEEEETTT--EEEEETTTTEEEEHHHHHHHHT-

Foldseek 3Di:
DDDDDDDDDDDDDDDDDDDDDDPDPPPPPPPDDPFQDWDWFKAAQAPQWTQTCPPPVSNPADTAREAADPVQDDDSVVRHQFTWTWTAGQDSPNRHGYHTDPIDGPGGDPPPPPPLPDPVPAADFADPVRLVVLVCPDPVLVVVQVVCVPHQKDKDKDFPAAADPPDGFPDDRQWTWMFIFIDHPPDTDGDWTWIARRGPRFIWTQDPVVRDIGGVVVVVVVVVD

Sequence (225 aa):
MDDRGEMMKTRVLIGIVAAFAAVPPAVSPAAATPPVPVETVTGCVKDGRMHLQAPERFARERSLKINPCTNIPFDFRRFEGKQIRATAGIDLYNGAFVCPRDVVILGDCKSDTVAAPAKKDLPRQLTDDEADEIVWALPEVQGLIRRMEGTKAAPFSMITGYPNPEAAPGTAGAFFEIYVGERHDAHTVRVLTVIVDAYSGKVSIYDETADRVIPIEEYRKKVRK

pLDDT: mean 76.52, std 19.18, range [31.2, 94.75]